Protein AF-P53060-F1 (afdb_monomer_lite)

Secondary structure (DSSP, 8-state):
----------------------------------------HHHHHHHHHHHTTSPPPPEEEEETTEEEESS----TT-TTSPBS---GGGGGSBHHHHHHHHHHHHHHHH-HHHHHTEEEEEEEGGGTEEEETT-GGGGT-BHHHHHHHHHHHHHHHHHTT-SS--SSEEEEEEEEE-HHHHHHHHHHHHTTT--GGG------STTS-------S-------------------------

Foldseek 3Di:
DDDDDDDDDDDDDDDDDDDDDDDDDDPPDPPPDPPPPDPPPVNVLVVVVVVPVPFDFWEWEDEDPAIATQEDGPPPVCVPHHYQDPDSSQQFAQQLVSQVSNLVSCCVVVNNVVPVQKWKWKQFPLVRDIDTNPPPCSRVDGNNNVQVVLVVVLVVCVVVVHPPRDPGTYIYIDIDGDPVNVVVVVVVCVVDPHDPVPDDDDDCDPSNPDDDDPPPDDDDDDDDDDDDDDPDDDDDDDDDD

Sequence (241 aa):
MSEEEAHKTVEVDDVGVQLDEGDEEDLLEYDDELVEEQPSDARIRNVAETLMKSELPKVTVEYKDTTFLLFTSDDKNESNNPIICENAALYQRPMGEFMESIRKFMGNRFGRLAFATKELVLQLKSLDLTLFEDNVYNNHISFSDVYTIFKILKERSESNFETDIPTHLAIELSTRPRFVSRYNALVELTESSATLKNIKPFSNDETHPLIVDDNDQYTHQNTSEVIVMDIDDDVGEDSED

GO terms:
  GO:0005634 nucleus (C, HDA)
  GO:0005737 cytoplasm (C, HDA)
  GO:0006311 meiotic gene conversion (P, IMP)
  GO:0007131 reciprocal meiotic recombination (P, IMP)

pLDDT: mean 71.15, std 22.09, range [30.89, 96.56]

Organism: Saccharomyces cerevisiae (strain ATCC 204508 / S288c) (NCBI:txid559292)

InterPro domains:
  IPR018822 Uncharacterised protein family UPF0646 [PF10336] (84-192)

Structure (mmCIF, N/CA/C/O backbone):
data_AF-P53060-F1
#
_entry.id   AF-P53060-F1
#
loop_
_atom_site.group_PDB
_atom_site.id
_atom_site.type_symbol
_atom_site.label_atom_id
_atom_site.label_alt_id
_atom_site.label_comp_id
_atom_site.label_asym_id
_atom_site.label_entity_id
_atom_site.label_seq_id
_atom_site.pdbx_PDB_ins_code
_atom_site.Cartn_x
_atom_site.Cartn_y
_atom_site.Cartn_z
_atom_site.occupancy
_atom_site.B_iso_or_equiv
_atom_site.auth_seq_id
_atom_site.auth_comp_id
_atom_site.auth_asym_id
_atom_site.auth_atom_id
_atom_site.pdbx_PDB_model_num
ATOM 1 N N . MET A 1 1 ? 40.721 56.600 43.178 1.00 39.31 1 MET A N 1
ATOM 2 C CA . MET A 1 1 ? 41.444 55.580 43.964 1.00 39.31 1 MET A CA 1
ATOM 3 C C . MET A 1 1 ? 41.188 54.248 43.278 1.00 39.31 1 MET A C 1
ATOM 5 O O . MET A 1 1 ? 40.035 53.852 43.271 1.00 39.31 1 MET A O 1
ATOM 9 N N . SER A 1 2 ? 42.111 53.557 42.622 1.00 43.53 2 SER A N 1
ATOM 10 C CA . SER A 1 2 ? 43.515 53.799 42.275 1.00 43.53 2 SER A CA 1
ATOM 11 C C . SER A 1 2 ? 43.819 52.834 41.119 1.00 43.53 2 SER A C 1
ATOM 13 O O . SER A 1 2 ? 43.418 51.674 41.194 1.00 43.53 2 SER A O 1
ATOM 15 N N . GLU A 1 3 ? 44.454 53.339 40.065 1.00 39.38 3 GLU A N 1
ATOM 16 C CA . GLU A 1 3 ? 45.127 52.581 39.002 1.00 39.38 3 GLU A CA 1
ATOM 17 C C . GLU A 1 3 ? 46.350 51.840 39.576 1.00 39.38 3 GLU A C 1
ATOM 19 O O . GLU A 1 3 ? 46.876 52.285 40.594 1.00 39.38 3 GLU A O 1
ATOM 24 N N . GLU A 1 4 ? 46.820 50.766 38.928 1.00 46.56 4 GLU A N 1
ATOM 25 C CA . GLU A 1 4 ? 48.231 50.676 38.498 1.00 46.56 4 GLU A CA 1
ATOM 26 C C . GLU A 1 4 ? 48.518 49.443 37.623 1.00 46.56 4 GLU A C 1
ATOM 28 O O . GLU A 1 4 ? 48.114 48.315 37.908 1.00 46.56 4 GLU A O 1
ATOM 33 N N . GLU A 1 5 ? 49.226 49.732 36.533 1.00 43.91 5 GLU A N 1
ATOM 34 C CA . GLU A 1 5 ? 49.748 48.870 35.476 1.00 43.91 5 GLU A CA 1
ATOM 35 C C . GLU A 1 5 ? 50.965 48.041 35.930 1.00 43.91 5 GLU A C 1
ATOM 37 O O . GLU A 1 5 ? 51.667 48.413 36.867 1.00 43.91 5 GLU A O 1
ATOM 42 N N . ALA A 1 6 ? 51.310 46.990 35.174 1.00 47.25 6 ALA A N 1
ATOM 43 C CA . ALA A 1 6 ? 52.710 46.587 35.000 1.00 47.25 6 ALA A CA 1
ATOM 44 C C . ALA A 1 6 ? 52.907 45.752 33.721 1.00 47.25 6 ALA A C 1
ATOM 46 O O . ALA A 1 6 ? 52.596 44.561 33.666 1.00 47.25 6 ALA A O 1
ATOM 47 N N . HIS A 1 7 ? 53.477 46.401 32.705 1.00 38.00 7 HIS A N 1
ATOM 48 C CA . HIS A 1 7 ? 54.079 45.805 31.513 1.00 38.00 7 HIS A CA 1
ATOM 49 C C . HIS A 1 7 ? 55.249 44.865 31.848 1.00 38.00 7 HIS A C 1
ATOM 51 O O . HIS A 1 7 ? 56.006 45.105 32.791 1.00 38.00 7 HIS A O 1
ATOM 57 N N . LYS A 1 8 ? 55.509 43.884 30.970 1.00 46.62 8 LYS A N 1
ATOM 58 C CA . LYS A 1 8 ? 56.880 43.401 30.754 1.00 46.62 8 LYS A CA 1
ATOM 59 C C . LYS A 1 8 ? 57.114 42.936 29.317 1.00 46.62 8 LYS A C 1
ATOM 61 O O . LYS A 1 8 ? 56.617 41.900 28.889 1.00 46.62 8 LYS A O 1
ATOM 66 N N . THR A 1 9 ? 57.890 43.743 28.608 1.00 33.25 9 THR A N 1
ATOM 67 C CA . THR A 1 9 ? 58.474 43.521 27.283 1.00 33.25 9 THR A CA 1
ATOM 68 C C . THR A 1 9 ? 59.718 42.633 27.395 1.00 33.25 9 THR A C 1
ATOM 70 O O . THR A 1 9 ? 60.446 42.717 28.387 1.00 33.25 9 THR A O 1
ATOM 73 N N . VAL A 1 10 ? 59.997 41.830 26.366 1.00 40.59 10 VAL A N 1
ATOM 74 C CA . VAL A 1 10 ? 61.329 41.268 26.096 1.00 40.59 10 VAL A CA 1
ATOM 75 C C . VAL A 1 10 ? 61.619 41.471 24.610 1.00 40.59 10 VAL A C 1
ATOM 77 O O . VAL A 1 10 ? 60.870 40.991 23.764 1.00 40.59 10 VAL A O 1
ATOM 80 N N . GLU A 1 11 ? 62.683 42.219 24.332 1.00 36.59 11 GLU A N 1
ATOM 81 C CA . GLU A 1 11 ? 63.266 42.474 23.012 1.00 36.59 11 GLU A CA 1
ATOM 82 C C . GLU A 1 11 ? 64.168 41.308 22.589 1.00 36.59 11 GLU A C 1
ATOM 84 O O . GLU A 1 11 ? 64.926 40.797 23.417 1.00 36.59 11 GLU A O 1
ATOM 89 N N . VAL A 1 12 ? 64.149 40.944 21.301 1.00 47.84 12 VAL A N 1
ATOM 90 C CA . VAL A 1 12 ? 65.313 40.367 20.610 1.00 47.84 12 VAL A CA 1
ATOM 91 C C . VAL A 1 12 ? 65.349 40.896 19.172 1.00 47.84 12 VAL A C 1
ATOM 93 O O . VAL A 1 12 ? 64.330 40.944 18.486 1.00 47.84 12 VAL A O 1
ATOM 96 N N . ASP A 1 13 ? 66.553 41.312 18.804 1.00 40.50 13 ASP A N 1
ATOM 97 C CA . ASP A 1 13 ? 67.008 42.120 17.676 1.00 40.50 13 ASP A CA 1
ATOM 98 C C . ASP A 1 13 ? 67.017 41.425 16.295 1.00 40.50 13 ASP A C 1
ATOM 100 O O . ASP A 1 13 ? 67.227 40.217 16.193 1.00 40.50 13 ASP A O 1
ATOM 104 N N . ASP A 1 14 ? 66.911 42.284 15.273 1.00 39.81 14 ASP A N 1
ATOM 105 C CA . ASP A 1 14 ? 67.618 42.286 13.977 1.00 39.81 14 ASP A CA 1
ATOM 106 C C . ASP A 1 14 ? 67.384 41.154 12.945 1.00 39.81 14 ASP A C 1
ATOM 108 O O . ASP A 1 14 ? 67.944 40.071 13.063 1.00 39.81 14 ASP A O 1
ATOM 112 N N . VAL A 1 15 ? 66.610 41.443 11.880 1.00 43.12 15 VAL A N 1
ATOM 113 C CA . VAL A 1 15 ? 67.055 41.467 10.459 1.00 43.12 15 VAL A CA 1
ATOM 114 C C . VAL A 1 15 ? 66.018 42.260 9.645 1.00 43.12 15 VAL A C 1
ATOM 116 O O . VAL A 1 15 ? 64.864 41.854 9.513 1.00 43.12 15 VAL A O 1
ATOM 119 N N . GLY A 1 16 ? 66.435 43.393 9.078 1.00 30.89 16 GLY A N 1
ATOM 120 C CA . GLY A 1 16 ? 65.596 44.269 8.259 1.00 30.89 16 GLY A CA 1
ATOM 121 C C . GLY A 1 16 ? 65.328 43.777 6.831 1.00 30.89 16 GLY A C 1
ATOM 122 O O . GLY A 1 16 ? 66.211 43.246 6.159 1.00 30.89 16 GLY A O 1
ATOM 123 N N . VAL A 1 17 ? 64.120 44.066 6.339 1.00 40.44 17 VAL A N 1
ATOM 124 C CA . VAL A 1 17 ? 63.805 44.246 4.914 1.00 40.44 17 VAL A CA 1
ATOM 125 C C . VAL A 1 17 ? 62.869 45.450 4.806 1.00 40.44 17 VAL A C 1
ATOM 127 O O . VAL A 1 17 ? 61.755 45.423 5.319 1.00 40.44 17 VAL A O 1
ATOM 130 N N . GLN A 1 18 ? 63.354 46.517 4.169 1.00 35.25 18 GLN A N 1
ATOM 131 C CA . GLN A 1 18 ? 62.561 47.673 3.753 1.00 35.25 18 GLN A CA 1
ATOM 132 C C . GLN A 1 18 ? 61.830 47.328 2.453 1.00 35.25 18 GLN A C 1
ATOM 134 O O . GLN A 1 18 ? 62.480 46.900 1.498 1.00 35.25 18 GLN A O 1
ATOM 139 N N . LEU A 1 19 ? 60.519 47.557 2.401 1.00 42.53 19 LEU A N 1
ATOM 140 C CA . LEU A 1 19 ? 59.790 47.793 1.156 1.00 42.53 19 LEU A CA 1
ATOM 141 C C . LEU A 1 19 ? 58.826 48.966 1.365 1.00 42.53 19 LEU A C 1
ATOM 143 O O . LEU A 1 19 ? 58.187 49.072 2.409 1.00 42.53 19 LEU A O 1
ATOM 147 N N . ASP A 1 20 ? 58.858 49.842 0.366 1.00 42.09 20 ASP A N 1
ATOM 148 C CA . ASP A 1 20 ? 58.424 51.238 0.308 1.00 42.09 20 ASP A CA 1
ATOM 149 C C . ASP A 1 20 ? 56.949 51.513 0.625 1.00 42.09 20 ASP A C 1
ATOM 151 O O . ASP A 1 20 ? 56.054 50.724 0.322 1.00 42.09 20 ASP A O 1
ATOM 155 N N . GLU A 1 21 ? 56.745 52.717 1.160 1.00 37.56 21 GLU A N 1
ATOM 156 C CA . GLU A 1 21 ? 55.480 53.427 1.325 1.00 37.56 21 GLU A CA 1
ATOM 157 C C . GLU A 1 21 ? 54.919 53.852 -0.044 1.00 37.56 21 GLU A C 1
ATOM 159 O O . GLU A 1 21 ? 55.639 54.409 -0.875 1.00 37.56 21 GLU A O 1
ATOM 164 N N . GLY A 1 22 ? 53.625 53.621 -0.279 1.00 42.78 22 GLY A N 1
ATOM 165 C CA . GLY A 1 22 ? 52.963 54.061 -1.507 1.00 42.78 22 GLY A CA 1
ATOM 166 C C . GLY A 1 22 ? 51.540 53.538 -1.663 1.00 42.78 22 GLY A C 1
ATOM 167 O O . GLY A 1 22 ? 51.313 52.653 -2.475 1.00 42.78 22 GLY A O 1
ATOM 168 N N . ASP A 1 23 ? 50.641 54.129 -0.876 1.00 41.22 23 ASP A N 1
ATOM 169 C CA . ASP A 1 23 ? 49.259 54.489 -1.216 1.00 41.22 23 ASP A CA 1
ATOM 170 C C . ASP A 1 23 ? 48.206 53.434 -1.629 1.00 41.22 23 ASP A C 1
ATOM 172 O O . ASP A 1 23 ? 48.343 52.670 -2.579 1.00 41.22 23 ASP A O 1
ATOM 176 N N . GLU A 1 24 ? 47.074 53.587 -0.929 1.00 46.53 24 GLU A N 1
ATOM 177 C CA . GLU A 1 24 ? 45.684 53.337 -1.337 1.00 46.53 24 GLU A CA 1
ATOM 178 C C . GLU A 1 24 ? 45.105 51.915 -1.187 1.00 46.53 24 GLU A C 1
ATOM 180 O O . GLU A 1 24 ? 45.196 51.046 -2.046 1.00 46.53 24 GLU A O 1
ATOM 185 N N . GLU A 1 25 ? 44.444 51.746 -0.033 1.00 42.12 25 GLU A N 1
ATOM 186 C CA . GLU A 1 25 ? 43.027 51.362 0.068 1.00 42.12 25 GLU A CA 1
ATOM 187 C C . GLU A 1 25 ? 42.553 50.160 -0.768 1.00 42.12 25 GLU A C 1
ATOM 189 O O . GLU A 1 25 ? 42.030 50.306 -1.863 1.00 42.12 25 GLU A O 1
ATOM 194 N N . ASP A 1 26 ? 42.593 48.975 -0.161 1.00 45.28 26 ASP A N 1
ATOM 195 C CA . ASP A 1 26 ? 41.522 47.984 -0.334 1.00 45.28 26 ASP A CA 1
ATOM 196 C C . ASP A 1 26 ? 41.379 47.211 0.987 1.00 45.28 26 ASP A C 1
ATOM 198 O O . ASP A 1 26 ? 41.815 46.070 1.172 1.00 45.28 26 ASP A O 1
ATOM 202 N N . LEU A 1 27 ? 40.833 47.919 1.984 1.00 45.34 27 LEU A N 1
ATOM 203 C CA . LEU A 1 27 ? 40.339 47.309 3.211 1.00 45.34 27 LEU A CA 1
ATOM 204 C C . LEU A 1 27 ? 39.083 46.530 2.819 1.00 45.34 27 LEU A C 1
ATOM 206 O O . LEU A 1 27 ? 38.063 47.127 2.493 1.00 45.34 27 LEU A O 1
ATOM 210 N N . LEU A 1 28 ? 39.189 45.202 2.828 1.00 43.75 28 LEU A N 1
ATOM 211 C CA . LEU A 1 28 ? 38.087 44.275 2.594 1.00 43.75 28 LEU A CA 1
ATOM 212 C C . LEU A 1 28 ? 36.911 44.624 3.517 1.00 43.75 28 LEU A C 1
ATOM 214 O O . LEU A 1 28 ? 36.905 44.276 4.700 1.00 43.75 28 LEU A O 1
ATOM 218 N N . GLU A 1 29 ? 35.938 45.335 2.956 1.00 41.25 29 GLU A N 1
ATOM 219 C CA . GLU A 1 29 ? 34.637 45.595 3.547 1.00 41.25 29 GLU A CA 1
ATOM 220 C C . GLU A 1 29 ? 33.925 44.238 3.635 1.00 41.25 29 GLU A C 1
ATOM 222 O O . GLU A 1 29 ? 33.452 43.67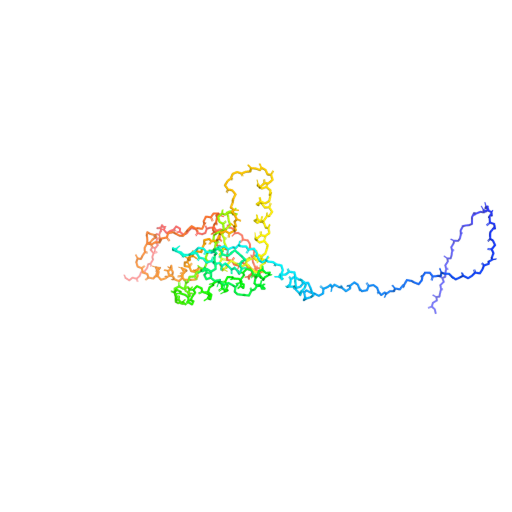8 2.645 1.00 41.25 29 GLU A O 1
ATOM 227 N N . TYR A 1 30 ? 33.964 43.637 4.826 1.00 42.44 30 TYR A N 1
ATOM 228 C CA . TYR A 1 30 ? 33.114 42.506 5.172 1.00 42.44 30 TYR A CA 1
ATOM 229 C C . TYR A 1 30 ? 31.683 43.036 5.246 1.00 42.44 30 TYR A C 1
ATOM 231 O O . TYR A 1 30 ? 31.263 43.552 6.280 1.00 42.44 30 TYR A O 1
ATOM 239 N N . ASP A 1 31 ? 30.977 42.951 4.120 1.00 40.78 31 ASP A N 1
ATOM 240 C CA . ASP A 1 31 ? 29.550 43.231 4.044 1.00 40.78 31 ASP A CA 1
ATOM 241 C C . ASP A 1 31 ? 28.789 42.142 4.816 1.00 40.78 31 ASP A C 1
ATOM 243 O O . ASP A 1 31 ? 28.714 40.971 4.426 1.00 40.78 31 ASP A O 1
ATOM 247 N N . ASP A 1 32 ? 28.302 42.549 5.980 1.00 39.12 32 ASP A N 1
ATOM 248 C CA . ASP A 1 32 ? 27.518 41.798 6.951 1.00 39.12 32 ASP A CA 1
ATOM 249 C C . ASP A 1 32 ? 26.064 41.686 6.459 1.00 39.12 32 ASP A C 1
ATOM 251 O O . ASP A 1 32 ? 25.154 42.173 7.113 1.00 39.12 32 ASP A O 1
ATOM 255 N N . GLU A 1 33 ? 25.825 41.111 5.271 1.00 38.78 33 GLU A N 1
ATOM 256 C CA . GLU A 1 33 ? 24.470 41.011 4.689 1.00 38.78 33 GLU A CA 1
ATOM 257 C C . GLU A 1 33 ? 24.285 39.814 3.720 1.00 38.78 33 GLU A C 1
ATOM 259 O O . GLU A 1 33 ? 23.612 39.892 2.695 1.00 38.78 33 GLU A O 1
ATOM 264 N N . LEU A 1 34 ? 24.816 38.631 4.055 1.00 39.31 34 LEU A N 1
ATOM 265 C CA . LEU A 1 34 ? 24.381 37.367 3.429 1.00 39.31 34 LEU A CA 1
ATOM 266 C C . LEU A 1 34 ? 23.310 36.685 4.285 1.00 39.31 34 LEU A C 1
ATOM 268 O O . LEU A 1 34 ? 23.519 35.629 4.883 1.00 39.31 34 LEU A O 1
ATOM 272 N N . VAL A 1 35 ? 22.126 37.297 4.324 1.00 38.16 35 VAL A N 1
ATOM 273 C CA . VAL A 1 35 ? 20.897 36.585 4.683 1.00 38.16 35 VAL A CA 1
ATOM 274 C C . VAL A 1 35 ? 20.622 35.603 3.547 1.00 38.16 35 VAL A C 1
ATOM 276 O O . VAL A 1 35 ? 20.075 35.975 2.510 1.00 38.16 35 VAL A O 1
ATOM 279 N N . GLU A 1 36 ? 21.031 34.345 3.714 1.00 42.06 36 GLU A N 1
ATOM 280 C CA . GLU A 1 36 ? 20.555 33.265 2.854 1.00 42.06 36 GLU A CA 1
ATOM 281 C C . GLU A 1 36 ? 19.026 33.194 2.981 1.00 42.06 36 GLU A C 1
ATOM 283 O O . GLU A 1 36 ? 18.480 32.645 3.941 1.00 42.06 36 GLU A O 1
ATOM 288 N N . GLU A 1 37 ? 18.318 33.800 2.021 1.00 39.97 37 GLU A N 1
ATOM 289 C CA . GLU A 1 37 ? 16.882 33.622 1.841 1.00 39.97 37 GLU A CA 1
ATOM 290 C C . GLU A 1 37 ? 16.616 32.127 1.634 1.00 39.97 37 GLU A C 1
ATOM 292 O O . GLU A 1 37 ? 16.727 31.603 0.522 1.00 39.97 37 GLU A O 1
ATOM 297 N N . GLN A 1 38 ? 16.244 31.421 2.706 1.00 44.41 38 GLN A N 1
ATOM 298 C CA . GLN A 1 38 ? 15.677 30.090 2.573 1.00 44.41 38 GLN A CA 1
ATOM 299 C C . GLN A 1 38 ? 14.496 30.182 1.599 1.00 44.41 38 GLN A C 1
ATOM 301 O O . GLN A 1 38 ? 13.570 30.973 1.829 1.00 44.41 38 GLN A O 1
ATOM 306 N N . PRO A 1 39 ? 14.492 29.405 0.503 1.00 47.38 39 PRO A N 1
ATOM 307 C CA . PRO A 1 39 ? 13.386 29.429 -0.430 1.00 47.38 39 PRO A CA 1
ATOM 308 C C . PRO A 1 39 ? 12.135 29.009 0.335 1.00 47.38 39 PRO A C 1
ATOM 310 O O . PRO A 1 39 ? 12.038 27.880 0.806 1.00 47.38 39 PRO A O 1
ATOM 313 N N . SER A 1 40 ? 11.186 29.939 0.484 1.00 49.66 40 SER A N 1
ATOM 314 C CA . SER A 1 40 ? 9.917 29.656 1.155 1.00 49.66 40 SER A CA 1
ATOM 315 C C . SER A 1 40 ? 9.313 28.379 0.569 1.00 49.66 40 SER A C 1
ATOM 317 O O . SER A 1 40 ? 9.265 28.226 -0.654 1.00 49.66 40 SER A O 1
ATOM 319 N N . ASP A 1 41 ? 8.818 27.500 1.430 1.00 62.84 41 ASP A N 1
ATOM 320 C CA . ASP A 1 41 ? 8.216 26.209 1.080 1.00 62.84 41 ASP A CA 1
ATOM 321 C C . ASP A 1 41 ? 7.132 26.345 -0.022 1.00 62.84 41 ASP A C 1
ATOM 323 O O . ASP A 1 41 ? 6.935 25.478 -0.871 1.00 62.84 41 ASP A O 1
ATOM 327 N N . ALA A 1 42 ? 6.492 27.518 -0.101 1.00 62.16 42 ALA A N 1
ATOM 328 C CA . ALA A 1 42 ? 5.548 27.895 -1.151 1.00 62.16 42 ALA A CA 1
ATOM 329 C C . ALA A 1 42 ? 6.173 28.058 -2.555 1.00 62.16 42 ALA A C 1
ATOM 331 O O . ALA A 1 42 ? 5.545 27.693 -3.548 1.00 62.16 42 ALA A O 1
ATOM 332 N N . ARG A 1 43 ? 7.403 28.582 -2.674 1.00 56.75 43 ARG A N 1
ATOM 333 C CA . ARG A 1 43 ? 8.119 28.677 -3.962 1.00 56.75 43 ARG A CA 1
ATOM 334 C C . ARG A 1 43 ? 8.506 27.292 -4.475 1.00 56.75 43 ARG A C 1
ATOM 336 O O . ARG A 1 43 ? 8.328 27.031 -5.661 1.00 56.75 43 ARG A O 1
ATOM 343 N N . ILE A 1 44 ? 8.960 26.404 -3.590 1.00 66.12 44 ILE A N 1
ATOM 344 C CA . ILE A 1 44 ? 9.287 25.011 -3.932 1.00 66.12 44 ILE A CA 1
ATOM 345 C C . ILE A 1 44 ? 8.026 24.283 -4.417 1.00 66.12 44 ILE A C 1
ATOM 347 O O . ILE A 1 44 ? 8.049 23.662 -5.480 1.00 66.12 44 ILE A O 1
ATOM 351 N N . ARG A 1 45 ? 6.896 24.450 -3.714 1.00 63.09 45 ARG A N 1
ATOM 352 C CA . ARG A 1 45 ? 5.594 23.901 -4.135 1.00 63.09 45 ARG A CA 1
ATOM 353 C C . ARG A 1 45 ? 5.136 24.439 -5.494 1.00 63.09 45 ARG A C 1
ATOM 355 O O . ARG A 1 45 ? 4.743 23.646 -6.338 1.00 63.09 45 ARG A O 1
ATOM 362 N N . ASN A 1 46 ? 5.263 25.741 -5.759 1.00 58.91 46 ASN A N 1
ATOM 363 C CA . ASN A 1 46 ? 4.892 26.324 -7.059 1.00 58.91 46 ASN A CA 1
ATOM 364 C C . ASN A 1 46 ? 5.776 25.825 -8.219 1.00 58.91 46 ASN A C 1
ATOM 366 O O . ASN A 1 46 ? 5.290 25.617 -9.334 1.00 58.91 46 ASN A O 1
ATOM 370 N N . VAL A 1 47 ? 7.077 25.622 -7.981 1.00 60.22 47 VAL A N 1
ATOM 371 C CA . VAL A 1 47 ? 7.984 25.034 -8.982 1.00 60.22 47 VAL A CA 1
ATOM 372 C C . VAL A 1 47 ? 7.621 23.570 -9.234 1.00 60.22 47 VAL A C 1
ATOM 374 O O . VAL A 1 47 ? 7.550 23.158 -10.393 1.00 60.22 47 VAL A O 1
ATOM 377 N N . ALA A 1 48 ? 7.306 22.810 -8.181 1.00 59.47 48 ALA A N 1
ATOM 378 C CA . ALA A 1 48 ? 6.821 21.439 -8.302 1.00 59.47 48 ALA A CA 1
ATOM 379 C C . ALA A 1 48 ? 5.509 21.373 -9.102 1.00 59.47 48 ALA A C 1
ATOM 381 O O . ALA A 1 48 ? 5.434 20.607 -10.058 1.00 59.47 48 ALA A O 1
ATOM 382 N N . GLU A 1 49 ? 4.526 22.231 -8.806 1.00 58.59 49 GLU A N 1
ATOM 383 C CA . GLU A 1 49 ? 3.264 22.344 -9.558 1.00 58.59 49 GLU A CA 1
ATOM 384 C C . GLU A 1 49 ? 3.495 22.676 -11.042 1.00 58.59 49 GLU A C 1
ATOM 386 O O . GLU A 1 49 ? 2.828 22.128 -11.919 1.00 58.59 49 GLU A O 1
ATOM 391 N N . THR A 1 50 ? 4.477 23.530 -11.347 1.00 55.59 50 THR A N 1
ATOM 392 C CA . THR A 1 50 ? 4.817 23.891 -12.733 1.00 55.59 50 THR A CA 1
ATOM 393 C C . THR A 1 50 ? 5.499 22.735 -13.473 1.00 55.59 50 THR A C 1
ATOM 395 O O . THR A 1 50 ? 5.220 22.522 -14.653 1.00 55.59 50 THR A O 1
ATOM 398 N N . LEU A 1 51 ? 6.335 21.947 -12.786 1.00 56.38 51 LEU A N 1
ATOM 399 C CA . LEU A 1 51 ? 6.914 20.711 -13.320 1.00 56.38 51 LEU A CA 1
ATOM 400 C C . LEU A 1 51 ? 5.843 19.635 -13.554 1.00 56.38 51 LEU A C 1
ATOM 402 O O . LEU A 1 51 ? 5.980 18.866 -14.496 1.00 56.38 51 LEU A O 1
ATOM 406 N N . MET A 1 52 ? 4.740 19.618 -12.798 1.00 54.72 52 MET A N 1
ATOM 407 C CA . MET A 1 52 ? 3.614 18.681 -12.988 1.00 54.72 52 MET A CA 1
ATOM 408 C C . MET A 1 52 ? 2.748 18.963 -14.226 1.00 54.72 52 MET A C 1
ATOM 410 O O . MET A 1 52 ? 1.813 18.216 -14.505 1.00 54.72 52 MET A O 1
ATOM 414 N N . LYS A 1 53 ? 3.046 20.016 -15.001 1.00 51.38 53 LYS A N 1
ATOM 415 C CA . LYS A 1 53 ? 2.575 20.082 -16.395 1.00 51.38 53 LYS A CA 1
ATOM 416 C C . LYS A 1 53 ? 3.241 19.019 -17.277 1.00 51.38 53 LYS A C 1
ATOM 418 O O . LYS A 1 53 ? 2.742 18.769 -18.368 1.00 51.38 53 LYS A O 1
ATOM 423 N N . SER A 1 54 ? 4.347 18.416 -16.828 1.00 56.72 54 SER A N 1
ATOM 424 C CA . SER A 1 54 ? 4.854 17.164 -17.391 1.00 56.72 54 SER A CA 1
ATOM 425 C C . SER A 1 54 ? 3.999 15.992 -16.902 1.00 56.72 54 SER A C 1
ATOM 427 O O . SER A 1 54 ? 3.581 15.959 -15.747 1.00 56.72 54 SER A O 1
ATOM 429 N N . GLU A 1 55 ? 3.682 15.094 -17.829 1.00 73.44 55 GLU A N 1
ATOM 430 C CA . GLU A 1 55 ? 2.683 14.029 -17.713 1.00 73.44 55 GLU A CA 1
ATOM 431 C C . GLU A 1 55 ? 2.771 13.246 -16.392 1.00 73.44 55 GLU A C 1
ATOM 433 O O . GLU A 1 55 ? 3.837 12.775 -15.985 1.00 73.44 55 GLU A O 1
ATOM 438 N N . LEU A 1 56 ? 1.624 13.094 -15.721 1.00 84.62 56 LEU A N 1
ATOM 439 C CA . LEU A 1 56 ? 1.522 12.264 -14.525 1.00 84.62 56 LEU A CA 1
ATOM 440 C C . LEU A 1 56 ? 1.712 10.790 -14.885 1.00 84.62 56 LEU A C 1
ATOM 442 O O . LEU A 1 56 ? 1.271 10.341 -15.948 1.00 84.62 56 LEU A O 1
ATOM 446 N N . PRO A 1 57 ? 2.329 10.005 -13.991 1.00 88.00 57 PRO A N 1
ATOM 447 C CA . PRO A 1 57 ? 2.506 8.598 -14.253 1.00 88.00 57 PRO A CA 1
ATOM 448 C C . PRO A 1 57 ? 1.178 7.849 -14.253 1.00 88.00 57 PRO A C 1
ATOM 450 O O . PRO A 1 57 ? 0.249 8.157 -13.501 1.00 88.00 57 PRO A O 1
ATOM 453 N N . LYS A 1 58 ? 1.129 6.784 -15.050 1.00 91.31 58 LYS A N 1
ATOM 454 C CA . LYS A 1 58 ? 0.027 5.834 -15.024 1.00 91.31 58 LYS A CA 1
ATOM 455 C C . LYS A 1 58 ? 0.017 5.075 -13.704 1.00 91.31 58 LYS A C 1
ATOM 457 O O . LYS A 1 58 ? 0.993 4.417 -13.343 1.00 91.31 58 LYS A O 1
ATOM 462 N N . VAL A 1 59 ? -1.113 5.141 -13.014 1.00 93.25 59 VAL A N 1
ATOM 463 C CA . VAL A 1 59 ? -1.367 4.390 -11.787 1.00 93.25 59 VAL A CA 1
ATOM 464 C C . VAL A 1 59 ? -2.810 3.919 -11.812 1.00 93.25 59 VAL A C 1
ATOM 466 O O . VAL A 1 59 ? -3.720 4.717 -12.056 1.00 93.25 59 VAL A O 1
ATOM 469 N N . THR A 1 60 ? -3.017 2.632 -11.556 1.00 94.81 60 THR A N 1
ATOM 470 C CA . THR A 1 60 ? -4.350 2.032 -11.507 1.00 94.81 60 THR A CA 1
ATOM 471 C C . THR A 1 60 ? -4.732 1.686 -10.079 1.00 94.81 60 THR A C 1
ATOM 473 O O . THR A 1 60 ? -3.889 1.325 -9.257 1.00 94.81 60 THR A O 1
ATOM 476 N N . VAL A 1 61 ? -6.021 1.818 -9.779 1.00 95.88 61 VAL A N 1
ATOM 477 C CA . VAL A 1 61 ? -6.604 1.364 -8.517 1.00 95.88 61 VAL A CA 1
ATOM 478 C C . VAL A 1 61 ? -7.656 0.317 -8.833 1.00 95.88 61 VAL A C 1
ATOM 480 O O . VAL A 1 61 ? -8.575 0.572 -9.607 1.00 95.88 61 VAL A O 1
ATOM 483 N N . GLU A 1 62 ? -7.533 -0.858 -8.242 1.00 95.69 62 GLU A N 1
ATOM 484 C CA . GLU A 1 62 ? -8.470 -1.964 -8.373 1.00 95.69 62 GLU A CA 1
ATOM 485 C C . GLU A 1 62 ? -9.344 -2.032 -7.128 1.00 95.69 62 GLU A C 1
ATOM 487 O O . GLU A 1 62 ? -8.857 -1.985 -6.002 1.00 95.69 62 GLU A O 1
ATOM 492 N N . TYR A 1 63 ? -10.655 -2.132 -7.311 1.00 95.06 63 TYR A N 1
ATOM 493 C CA . TYR A 1 63 ? -11.583 -2.363 -6.212 1.00 95.06 63 TYR A CA 1
ATOM 494 C C . TYR A 1 63 ? -12.726 -3.239 -6.695 1.00 95.06 63 TYR A C 1
ATOM 496 O O . TYR A 1 63 ? -13.499 -2.828 -7.568 1.00 95.06 63 TYR A O 1
ATOM 504 N N . LYS A 1 64 ? -12.867 -4.424 -6.088 1.00 89.94 64 LYS A N 1
ATOM 505 C CA . LYS A 1 64 ? -13.753 -5.485 -6.598 1.00 89.94 64 LYS A CA 1
ATOM 506 C C . LYS A 1 64 ? -13.388 -5.768 -8.065 1.00 89.94 64 LYS A C 1
ATOM 508 O O . LYS A 1 64 ? -12.217 -5.754 -8.413 1.00 89.94 64 LYS A O 1
ATOM 513 N N . ASP A 1 65 ? -1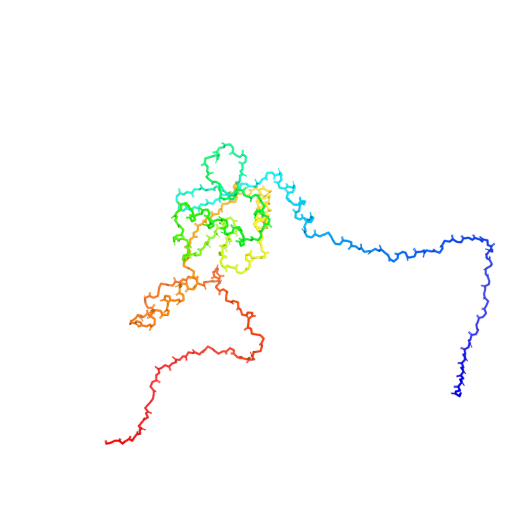4.373 -5.942 -8.937 1.00 88.81 65 ASP A N 1
ATOM 514 C CA . ASP A 1 65 ? -14.164 -6.217 -10.362 1.00 88.81 65 ASP A CA 1
ATOM 515 C C . ASP A 1 65 ? -14.046 -4.932 -11.208 1.00 88.81 65 ASP A C 1
ATOM 517 O O . ASP A 1 65 ? -14.521 -4.877 -12.342 1.00 88.81 65 ASP A O 1
ATOM 521 N N . THR A 1 66 ? -13.530 -3.834 -10.643 1.00 92.69 66 THR A N 1
ATOM 522 C CA . THR A 1 66 ? -13.429 -2.544 -11.345 1.00 92.69 66 THR A CA 1
ATOM 523 C C . THR A 1 66 ? -12.050 -1.922 -11.196 1.00 92.69 66 THR A C 1
ATOM 525 O O . THR A 1 66 ? -11.561 -1.741 -10.081 1.00 92.69 66 THR A O 1
ATOM 528 N N . THR A 1 67 ? -11.479 -1.519 -12.329 1.00 93.69 67 THR A N 1
ATOM 529 C CA . THR A 1 67 ? -10.219 -0.778 -12.411 1.00 93.69 67 THR A CA 1
ATOM 530 C C . THR A 1 67 ? -10.500 0.701 -12.652 1.00 93.69 67 THR A C 1
ATOM 532 O O . THR A 1 67 ? -11.380 1.080 -13.429 1.00 93.69 67 THR A O 1
ATOM 535 N N . PHE A 1 68 ? -9.743 1.539 -11.965 1.00 94.31 68 PHE A N 1
ATOM 536 C CA . PHE A 1 68 ? -9.813 2.988 -12.007 1.00 94.31 68 PHE A CA 1
ATOM 537 C C . PHE A 1 68 ? -8.446 3.549 -12.362 1.00 94.31 68 PHE A C 1
ATOM 539 O O . PHE A 1 68 ? -7.426 2.938 -12.046 1.00 94.31 68 PHE A O 1
ATOM 546 N N . LEU A 1 69 ? -8.426 4.736 -12.957 1.00 93.25 69 LEU A N 1
ATOM 547 C CA . LEU A 1 69 ? -7.201 5.512 -13.084 1.00 93.25 69 LEU A CA 1
ATOM 548 C C . LEU A 1 69 ? -7.064 6.415 -11.867 1.00 93.25 69 LEU A C 1
ATOM 550 O O . LEU A 1 69 ? -8.016 7.083 -11.465 1.00 93.25 69 LEU A O 1
ATOM 554 N N . LEU A 1 70 ? -5.882 6.443 -11.263 1.00 92.31 70 LEU A N 1
ATOM 555 C CA . LEU A 1 70 ? -5.647 7.330 -10.134 1.00 92.31 70 LEU A CA 1
ATOM 556 C C . LEU A 1 70 ? -5.588 8.787 -10.595 1.00 92.31 70 LEU A C 1
ATOM 558 O O . LEU A 1 70 ? -6.263 9.636 -10.024 1.00 92.31 70 LEU A O 1
ATOM 562 N N . PHE A 1 71 ? -4.838 9.040 -11.666 1.00 90.50 71 PHE A N 1
ATOM 563 C CA . PHE A 1 71 ? -4.678 10.336 -12.315 1.00 90.50 71 PHE A CA 1
ATOM 564 C C . PHE A 1 71 ? -4.923 10.203 -13.821 1.00 90.50 71 PHE A C 1
ATOM 566 O O . PHE A 1 71 ? -4.888 9.100 -14.370 1.00 90.50 71 PHE A O 1
ATOM 573 N N . THR A 1 72 ? -5.149 11.327 -14.499 1.00 85.38 72 THR A N 1
ATOM 574 C CA . THR A 1 72 ? -5.221 11.364 -15.964 1.00 85.38 72 THR A CA 1
ATOM 575 C C . THR A 1 72 ? -3.900 10.885 -16.575 1.00 85.38 72 THR A C 1
ATOM 577 O O . THR A 1 72 ? -2.837 11.364 -16.188 1.00 85.38 72 THR A O 1
ATOM 580 N N . SER A 1 73 ? -3.979 9.971 -17.544 1.00 79.25 73 SER A N 1
ATOM 581 C CA . SER A 1 73 ? -2.848 9.476 -18.335 1.00 79.25 73 SER A CA 1
ATOM 582 C C . SER A 1 73 ? -3.169 9.604 -19.828 1.00 79.25 73 SER A C 1
ATOM 584 O O . SER A 1 73 ? -4.331 9.480 -20.216 1.00 79.25 73 SER A O 1
ATOM 586 N N . ASP A 1 74 ? -2.154 9.836 -20.665 1.00 70.44 74 ASP A N 1
ATOM 587 C CA . ASP A 1 74 ? -2.302 10.031 -22.119 1.00 70.44 74 ASP A CA 1
ATOM 588 C C . ASP A 1 74 ? -2.486 8.724 -22.917 1.00 70.44 74 ASP A C 1
ATOM 590 O O . ASP A 1 74 ? -2.592 8.732 -24.151 1.00 70.44 74 ASP A O 1
ATOM 594 N N . ASP A 1 75 ? -2.581 7.584 -22.229 1.00 68.19 75 ASP A N 1
ATOM 595 C CA . ASP A 1 75 ? -2.861 6.288 -22.841 1.00 68.19 75 ASP A CA 1
ATOM 596 C C . ASP A 1 75 ? -4.270 6.264 -23.468 1.00 68.19 75 ASP A C 1
ATOM 598 O O . ASP A 1 75 ? -5.289 6.013 -22.821 1.00 68.19 75 ASP A O 1
ATOM 602 N N . LYS A 1 76 ? -4.329 6.461 -24.793 1.00 61.50 76 LYS A N 1
ATOM 603 C CA . LYS A 1 76 ? -5.570 6.497 -25.600 1.00 61.50 76 LYS A CA 1
ATOM 604 C C . LYS A 1 76 ? -6.455 5.252 -25.474 1.00 61.50 76 LYS A C 1
ATOM 606 O O . LYS A 1 76 ? -7.632 5.314 -25.814 1.00 61.50 76 LYS A O 1
ATOM 611 N N . ASN A 1 77 ? -5.902 4.131 -25.019 1.00 61.81 77 ASN A N 1
ATOM 612 C CA . ASN A 1 77 ? -6.639 2.879 -24.846 1.00 61.81 77 ASN A CA 1
ATOM 613 C C . ASN A 1 77 ? -7.403 2.806 -23.514 1.00 61.81 77 ASN A C 1
ATOM 615 O O . ASN A 1 77 ? -8.216 1.903 -23.338 1.00 61.81 77 ASN A O 1
ATOM 619 N N . GLU A 1 78 ? -7.170 3.741 -22.591 1.00 61.25 78 GLU A N 1
ATOM 620 C CA . GLU A 1 78 ? -7.703 3.687 -21.223 1.00 61.25 78 GLU A CA 1
ATOM 621 C C . GLU A 1 78 ? -8.705 4.793 -20.907 1.00 61.25 78 GLU A C 1
ATOM 623 O O . GLU A 1 78 ? -9.191 4.891 -19.781 1.00 61.25 78 GLU A O 1
ATOM 628 N N . SER A 1 79 ? -9.092 5.575 -21.918 1.00 58.75 79 SER A N 1
ATOM 629 C CA . SER A 1 79 ? -9.973 6.743 -21.805 1.00 58.75 79 SER A CA 1
ATOM 630 C C . SER A 1 79 ? -11.356 6.472 -21.194 1.00 58.75 79 SER A C 1
ATOM 632 O O . SER A 1 79 ? -12.110 7.412 -20.960 1.00 58.75 79 SER A O 1
ATOM 634 N N . ASN A 1 80 ? -11.719 5.209 -20.954 1.00 75.31 80 ASN A N 1
ATOM 635 C CA . ASN A 1 80 ? -13.002 4.827 -20.366 1.00 75.31 80 ASN A CA 1
ATOM 636 C C . ASN A 1 80 ? -12.933 4.534 -18.860 1.00 75.31 80 ASN A C 1
ATOM 638 O O . ASN A 1 80 ? -13.984 4.387 -18.231 1.00 75.31 80 ASN A O 1
ATOM 642 N N . ASN A 1 81 ? -11.738 4.439 -18.271 1.00 84.44 81 ASN A N 1
ATOM 643 C CA . ASN A 1 81 ? -11.605 4.188 -16.841 1.00 84.44 81 ASN A CA 1
ATOM 644 C C . ASN A 1 81 ? -11.855 5.486 -16.057 1.00 84.44 81 ASN A C 1
ATOM 646 O O . ASN A 1 81 ? -11.223 6.503 -16.346 1.00 84.44 81 ASN A O 1
ATOM 650 N N . PRO A 1 82 ? -12.759 5.490 -15.059 1.00 90.00 82 PRO A N 1
ATOM 651 C CA . PRO A 1 82 ? -12.993 6.676 -14.245 1.00 90.00 82 PRO A CA 1
ATOM 652 C C . PRO A 1 82 ? -11.729 7.097 -13.492 1.00 90.00 82 PRO A C 1
ATOM 654 O O . PRO A 1 82 ? -11.010 6.245 -12.964 1.00 90.00 82 PRO A O 1
ATOM 657 N N . ILE A 1 83 ? -11.504 8.408 -13.418 1.00 91.81 83 ILE A N 1
ATOM 658 C CA . ILE A 1 83 ? -10.357 9.007 -12.734 1.00 91.81 83 ILE A CA 1
ATOM 659 C C . ILE A 1 83 ? -10.740 9.315 -11.285 1.00 91.81 83 ILE A C 1
ATOM 661 O O . ILE A 1 83 ? -11.790 9.906 -11.035 1.00 91.81 83 ILE A O 1
ATOM 665 N N . ILE A 1 84 ? -9.898 8.910 -10.334 1.00 92.62 84 ILE A N 1
ATOM 666 C CA . ILE A 1 84 ? -10.122 9.135 -8.900 1.00 92.62 84 ILE A CA 1
ATOM 667 C C . ILE A 1 84 ? -9.720 10.556 -8.498 1.00 92.62 84 ILE A C 1
ATOM 669 O O . ILE A 1 84 ? -10.503 11.269 -7.869 1.00 92.62 84 ILE A O 1
ATOM 673 N N . CYS A 1 85 ? -8.502 10.967 -8.852 1.00 90.81 85 CYS A N 1
ATOM 674 C CA . CYS A 1 85 ? -7.922 12.250 -8.480 1.00 90.81 85 CYS A CA 1
ATOM 675 C C . CYS A 1 85 ? -7.839 13.164 -9.705 1.00 90.81 85 CYS A C 1
ATOM 677 O O . CYS A 1 85 ? -6.885 13.121 -10.476 1.00 90.81 85 CYS A O 1
ATOM 679 N N . GLU A 1 86 ? -8.830 14.043 -9.855 1.00 84.19 86 GLU A N 1
ATOM 680 C CA . GLU A 1 86 ? -8.815 15.090 -10.889 1.00 84.19 86 GLU A CA 1
ATOM 681 C C . GLU A 1 86 ? -7.774 16.186 -10.593 1.00 84.19 86 GLU A C 1
ATOM 683 O O . GLU A 1 86 ? -7.318 16.885 -11.496 1.00 84.19 86 GLU A O 1
ATOM 688 N N . ASN A 1 87 ? -7.379 16.339 -9.323 1.00 86.62 87 ASN A N 1
ATOM 689 C CA . ASN A 1 87 ? -6.383 17.317 -8.902 1.00 86.62 87 ASN A CA 1
ATOM 690 C C . ASN A 1 87 ? -4.974 16.705 -8.877 1.00 86.62 87 ASN A C 1
ATOM 692 O O . ASN A 1 87 ? -4.624 15.979 -7.944 1.00 86.62 87 ASN A O 1
ATOM 696 N N . ALA A 1 88 ? -4.151 17.076 -9.860 1.00 86.50 88 ALA A N 1
ATOM 697 C CA . ALA A 1 88 ? -2.745 16.682 -9.962 1.00 86.50 88 ALA A CA 1
ATOM 698 C C . ALA A 1 88 ? -1.909 17.047 -8.722 1.00 86.50 88 ALA A C 1
ATOM 700 O O . ALA A 1 88 ? -0.960 16.338 -8.398 1.00 86.50 88 ALA A O 1
ATOM 701 N N . ALA A 1 89 ? -2.277 18.106 -7.989 1.00 86.50 89 ALA A N 1
ATOM 702 C CA . ALA A 1 89 ? -1.533 18.536 -6.807 1.00 86.50 89 ALA A CA 1
ATOM 703 C C . ALA A 1 89 ? -1.487 17.456 -5.715 1.00 86.50 89 ALA A C 1
ATOM 705 O O . ALA A 1 89 ? -0.512 17.402 -4.971 1.00 86.50 89 ALA A O 1
ATOM 706 N N . LEU A 1 90 ? -2.491 16.566 -5.650 1.00 88.75 90 LEU A N 1
ATOM 707 C CA . LEU A 1 90 ? -2.535 15.458 -4.687 1.00 88.75 90 LEU A CA 1
ATOM 708 C C . LEU A 1 90 ? -1.341 14.504 -4.812 1.00 88.75 90 LEU A C 1
ATOM 710 O O . LEU A 1 90 ? -1.014 13.826 -3.847 1.00 88.75 90 LEU A O 1
ATOM 714 N N . TYR A 1 91 ? -0.669 14.476 -5.964 1.00 89.50 91 TYR A N 1
ATOM 715 C CA . TYR A 1 91 ? 0.532 13.672 -6.168 1.00 89.50 91 TYR A CA 1
ATOM 716 C C . TYR A 1 91 ? 1.669 14.050 -5.204 1.00 89.50 91 TYR A C 1
ATOM 718 O O . TYR A 1 91 ? 2.391 13.174 -4.744 1.00 89.50 91 TYR A O 1
ATOM 726 N N . GLN A 1 92 ? 1.807 15.338 -4.868 1.00 88.06 92 GLN A N 1
ATOM 727 C CA . GLN A 1 92 ? 2.845 15.856 -3.961 1.00 88.06 92 GLN A CA 1
ATOM 728 C C . GLN A 1 92 ? 2.333 16.104 -2.535 1.00 88.06 92 GLN A C 1
ATOM 730 O O . GLN A 1 92 ? 3.084 16.556 -1.672 1.00 88.06 92 GLN A O 1
ATOM 735 N N . ARG A 1 93 ? 1.039 15.884 -2.280 1.00 88.50 93 ARG A N 1
ATOM 736 C CA . ARG A 1 93 ? 0.442 16.104 -0.958 1.00 88.50 93 ARG A CA 1
ATOM 737 C C . ARG A 1 93 ? 0.696 14.901 -0.048 1.00 88.50 93 ARG A C 1
ATOM 739 O O . ARG A 1 93 ? 0.940 13.802 -0.554 1.00 88.50 93 ARG A O 1
ATOM 746 N N . PRO A 1 94 ? 0.617 15.090 1.282 1.00 91.19 94 PRO A N 1
ATOM 747 C CA . PRO A 1 94 ? 0.665 13.980 2.221 1.00 91.19 94 PRO A CA 1
ATOM 748 C C . PRO A 1 94 ? -0.363 12.900 1.871 1.00 91.19 94 PRO A C 1
ATOM 750 O O . PRO A 1 94 ? -1.477 13.201 1.426 1.00 91.19 94 PRO A O 1
ATOM 753 N N . MET A 1 95 ? -0.006 11.640 2.111 1.00 91.81 95 MET A N 1
ATOM 754 C CA . MET A 1 95 ? -0.832 10.471 1.805 1.00 91.81 95 MET A CA 1
ATOM 755 C C . MET A 1 95 ? -2.216 10.544 2.471 1.00 91.81 95 MET A C 1
ATOM 757 O O . MET A 1 95 ? -3.183 10.020 1.925 1.00 91.81 95 MET A O 1
ATOM 761 N N . GLY A 1 96 ? -2.350 11.242 3.604 1.00 90.31 96 GLY A N 1
ATOM 762 C CA . GLY A 1 96 ? -3.647 11.498 4.242 1.00 90.31 96 GLY A CA 1
ATOM 763 C C . GLY A 1 96 ? -4.648 12.226 3.328 1.00 90.31 96 GLY A C 1
ATOM 764 O O . GLY A 1 96 ? -5.771 11.755 3.145 1.00 90.31 96 GLY A O 1
ATOM 765 N N . GLU A 1 97 ? -4.233 13.321 2.679 1.00 90.31 97 GLU A N 1
ATOM 766 C CA . GLU A 1 97 ? -5.086 14.068 1.733 1.00 90.31 97 GLU A CA 1
ATOM 767 C C . GLU A 1 97 ? -5.434 13.213 0.502 1.00 90.31 97 GLU A C 1
ATOM 769 O O . GLU A 1 97 ? -6.553 13.238 -0.022 1.00 90.31 97 GLU A O 1
ATOM 774 N N . PHE A 1 98 ? -4.470 12.412 0.050 1.00 91.31 98 PHE A N 1
ATOM 775 C CA . PHE A 1 98 ? -4.652 11.465 -1.040 1.00 91.31 98 PHE A CA 1
ATOM 776 C C . PHE A 1 98 ? -5.700 10.386 -0.709 1.00 91.31 98 PHE A C 1
ATOM 778 O O . PHE A 1 98 ? -6.615 10.138 -1.502 1.00 91.31 98 PHE A O 1
ATOM 785 N N . MET A 1 99 ? -5.621 9.791 0.484 1.00 92.75 99 MET A N 1
ATOM 786 C CA . MET A 1 99 ? -6.587 8.808 0.982 1.00 92.75 99 MET A CA 1
ATOM 787 C C . MET A 1 99 ? -7.989 9.409 1.126 1.00 92.75 99 MET A C 1
ATOM 789 O O . MET A 1 99 ? -8.976 8.757 0.771 1.00 92.75 99 MET A O 1
ATOM 793 N N . GLU A 1 100 ? -8.101 10.662 1.576 1.00 92.12 100 GLU A N 1
ATOM 794 C CA . GLU A 1 100 ? -9.383 11.368 1.658 1.00 92.12 100 GLU A CA 1
ATOM 795 C C . GLU A 1 100 ? -10.028 11.538 0.272 1.00 92.12 100 GLU A C 1
ATOM 797 O O . GLU A 1 100 ? -11.236 11.322 0.107 1.00 92.12 100 GLU A O 1
ATOM 802 N N . SER A 1 101 ? -9.227 11.850 -0.752 1.00 93.06 101 SER A N 1
ATOM 803 C CA . SER A 1 101 ? -9.700 11.935 -2.138 1.00 93.06 101 SER A CA 1
ATOM 804 C C . SER A 1 101 ? -10.240 10.590 -2.639 1.00 93.06 101 SER A C 1
ATOM 806 O O . SER A 1 101 ? -11.378 10.520 -3.123 1.00 93.06 101 SER A O 1
ATOM 808 N N . ILE A 1 102 ? -9.487 9.498 -2.435 1.00 94.62 102 ILE A N 1
ATOM 809 C CA . ILE A 1 102 ? -9.934 8.135 -2.776 1.00 94.62 102 ILE A CA 1
ATOM 810 C C . ILE A 1 102 ? -11.241 7.813 -2.053 1.00 94.62 102 ILE A C 1
ATOM 812 O O . ILE A 1 102 ? -12.210 7.366 -2.672 1.00 94.62 102 ILE A O 1
ATOM 816 N N . ARG A 1 103 ? -11.311 8.084 -0.748 1.00 94.06 103 ARG A N 1
ATOM 817 C CA . ARG A 1 103 ? -12.510 7.862 0.066 1.00 94.06 103 ARG A CA 1
ATOM 818 C C . ARG A 1 103 ? -13.714 8.601 -0.490 1.00 94.06 103 ARG A C 1
ATOM 820 O O . ARG A 1 103 ? -14.790 8.011 -0.604 1.00 94.06 103 ARG A O 1
ATOM 827 N N . LYS A 1 104 ? -13.564 9.883 -0.820 1.00 93.75 104 LYS A N 1
ATOM 828 C CA . LYS A 1 104 ? -14.650 10.705 -1.360 1.00 93.75 104 LYS A CA 1
ATOM 829 C C . LYS A 1 104 ? -15.150 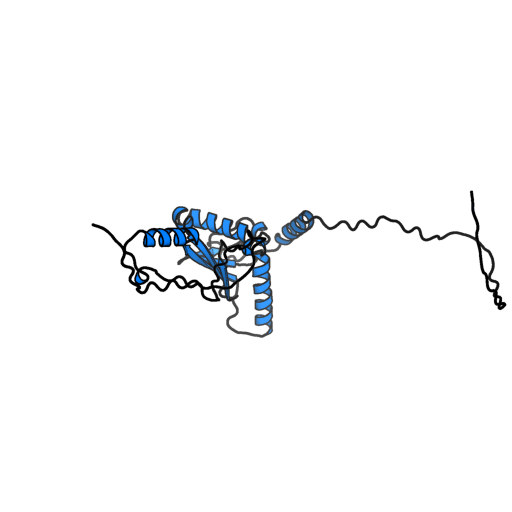10.137 -2.683 1.00 93.75 104 LYS A C 1
ATOM 831 O O . LYS A 1 104 ? -16.361 9.988 -2.863 1.00 93.75 104 LYS A O 1
ATOM 836 N N . PHE A 1 105 ? -14.235 9.783 -3.580 1.00 94.62 105 PHE A N 1
ATOM 837 C CA . PHE A 1 105 ? -14.562 9.183 -4.866 1.00 94.62 105 PHE A CA 1
ATOM 838 C C . PHE A 1 105 ? -15.302 7.843 -4.697 1.00 94.62 105 PHE A C 1
ATOM 840 O O . PHE A 1 105 ? -16.411 7.665 -5.211 1.00 94.62 105 PHE A O 1
ATOM 847 N N . MET A 1 106 ? -14.757 6.933 -3.888 1.00 94.12 106 MET A N 1
ATOM 848 C CA . MET A 1 106 ? -15.347 5.612 -3.662 1.00 94.12 106 MET A CA 1
ATOM 849 C C . MET A 1 106 ? -16.676 5.680 -2.912 1.00 94.12 106 MET A C 1
ATOM 851 O O . MET A 1 106 ? -17.632 4.994 -3.278 1.00 94.12 106 MET A O 1
ATOM 855 N N . GLY A 1 107 ? -16.787 6.563 -1.920 1.00 92.69 107 GLY A N 1
ATOM 856 C CA . GLY A 1 107 ? -18.027 6.816 -1.193 1.00 92.69 107 GLY A CA 1
ATOM 857 C C . GLY A 1 107 ? -19.131 7.386 -2.084 1.00 92.69 107 GLY A C 1
ATOM 858 O O . GLY A 1 107 ? -20.298 7.036 -1.909 1.00 92.69 107 GLY A O 1
ATOM 859 N N . ASN A 1 108 ? -18.790 8.217 -3.072 1.00 92.31 108 ASN A N 1
ATOM 860 C CA . ASN A 1 108 ? -19.761 8.705 -4.051 1.00 92.31 108 ASN A CA 1
ATOM 861 C C . ASN A 1 108 ? -20.218 7.598 -5.017 1.00 92.31 108 ASN A C 1
ATOM 863 O O . ASN A 1 108 ? -21.385 7.586 -5.399 1.00 92.31 108 ASN A O 1
ATOM 867 N N . ARG A 1 109 ? -19.336 6.656 -5.385 1.00 91.81 109 ARG A N 1
ATOM 868 C CA . ARG A 1 109 ? -19.652 5.599 -6.363 1.00 91.81 109 ARG A CA 1
ATOM 869 C C . ARG A 1 109 ? -20.356 4.377 -5.766 1.00 91.81 109 ARG A C 1
ATOM 871 O O . ARG A 1 109 ? -21.257 3.826 -6.387 1.00 91.81 109 ARG A O 1
ATOM 878 N N . PHE A 1 110 ? -19.951 3.948 -4.576 1.00 91.62 110 PHE A N 1
ATOM 879 C CA . PHE A 1 110 ? -20.408 2.701 -3.946 1.00 91.62 110 PHE A CA 1
ATOM 880 C C . PHE A 1 110 ? -21.250 2.924 -2.679 1.00 91.62 110 PHE A C 1
ATOM 882 O O . PHE A 1 110 ? -21.708 1.960 -2.068 1.00 91.62 110 PHE A O 1
ATOM 889 N N . GLY A 1 111 ? -21.467 4.183 -2.291 1.00 88.31 111 GLY A N 1
ATOM 890 C CA . GLY A 1 111 ? -22.268 4.572 -1.135 1.00 88.31 111 GLY A CA 1
ATOM 891 C C . GLY A 1 111 ? -21.415 4.945 0.077 1.00 88.31 111 GLY A C 1
ATOM 892 O O . GLY A 1 111 ? -20.627 4.151 0.588 1.00 88.31 111 GLY A O 1
ATOM 893 N N . ARG A 1 112 ? -21.625 6.161 0.590 1.00 88.38 112 ARG A N 1
ATOM 894 C CA . ARG A 1 112 ? -20.822 6.748 1.677 1.00 88.38 112 ARG A CA 1
ATOM 895 C C . ARG A 1 112 ? -20.856 5.927 2.962 1.00 88.38 112 ARG A C 1
ATOM 897 O O . ARG A 1 112 ? -19.840 5.809 3.637 1.00 88.38 112 ARG A O 1
ATOM 904 N N . LEU A 1 113 ? -22.003 5.320 3.270 1.00 83.25 113 LEU A N 1
ATOM 905 C CA . LEU A 1 113 ? -22.182 4.526 4.484 1.00 83.25 113 LEU A CA 1
ATOM 906 C C . LEU A 1 113 ? -21.254 3.303 4.524 1.00 83.25 113 LEU A C 1
ATOM 908 O O . LEU A 1 113 ? -20.732 2.973 5.582 1.00 83.25 113 LEU A O 1
ATOM 912 N N . ALA A 1 114 ? -20.993 2.676 3.371 1.00 81.94 114 ALA A N 1
ATOM 913 C CA . ALA A 1 114 ? -20.129 1.499 3.285 1.00 81.94 114 ALA A CA 1
ATOM 914 C C . ALA A 1 114 ? -18.665 1.807 3.641 1.00 81.94 114 ALA A C 1
ATOM 916 O O . ALA A 1 114 ? -17.939 0.915 4.081 1.00 81.94 114 ALA A O 1
ATOM 917 N N . PHE A 1 115 ? -18.255 3.063 3.457 1.00 88.19 115 PHE A N 1
ATOM 918 C CA . PHE A 1 115 ? -16.911 3.543 3.747 1.00 88.19 115 PHE A CA 1
ATOM 919 C C . PHE A 1 115 ? -16.826 4.242 5.105 1.00 88.19 115 PHE A C 1
ATOM 921 O O . PHE A 1 115 ? -15.772 4.198 5.722 1.00 88.19 115 PHE A O 1
ATOM 928 N N . ALA A 1 116 ? -17.900 4.854 5.610 1.00 82.00 116 ALA A N 1
ATOM 929 C CA . ALA A 1 116 ? -17.878 5.629 6.855 1.00 82.00 116 ALA A CA 1
ATOM 930 C C . ALA A 1 116 ? -17.374 4.833 8.075 1.00 82.00 116 ALA A C 1
ATOM 932 O O . ALA A 1 116 ? -16.625 5.361 8.887 1.00 82.00 116 ALA A O 1
ATOM 933 N N . THR A 1 117 ? -17.744 3.555 8.185 1.00 80.94 117 THR A N 1
ATOM 934 C CA . THR A 1 117 ? -17.370 2.690 9.320 1.00 80.94 117 THR A CA 1
ATOM 935 C C . THR A 1 117 ? -16.131 1.835 9.051 1.00 80.94 117 THR A C 1
ATOM 937 O O . THR A 1 117 ? -15.809 0.937 9.831 1.00 80.94 117 THR A O 1
ATOM 940 N N . LYS A 1 118 ? -15.472 2.039 7.909 1.00 88.81 118 LYS A N 1
ATOM 941 C CA . LYS A 1 118 ? -14.336 1.235 7.470 1.00 88.81 118 LYS A CA 1
ATOM 942 C C . LYS A 1 118 ? -13.141 2.116 7.161 1.00 88.81 118 LYS A C 1
ATOM 944 O O . LYS A 1 118 ? -13.280 3.274 6.776 1.00 88.81 118 LYS A O 1
ATOM 949 N N . GLU A 1 119 ? -11.974 1.547 7.350 1.00 91.44 119 GLU A N 1
ATOM 950 C CA . GLU A 1 119 ? -10.695 2.117 6.971 1.00 91.44 119 GLU A CA 1
ATOM 951 C C . GLU A 1 119 ? -10.342 1.643 5.558 1.00 91.44 119 GLU A C 1
ATOM 953 O O . GLU A 1 119 ? -10.594 0.476 5.225 1.00 91.44 119 GLU A O 1
ATOM 958 N N . LEU A 1 120 ? -9.808 2.535 4.723 1.00 94.25 120 LEU A N 1
ATOM 959 C CA . LEU A 1 120 ? -9.242 2.157 3.432 1.00 94.25 120 LEU A CA 1
ATOM 960 C C . LEU A 1 120 ? -7.898 1.461 3.636 1.00 94.25 120 LEU A C 1
ATOM 962 O O . LEU A 1 120 ? -7.079 1.870 4.458 1.00 94.25 120 LEU A O 1
ATOM 966 N N . VAL A 1 121 ? -7.670 0.426 2.839 1.00 94.44 121 VAL A N 1
ATOM 967 C CA . VAL A 1 121 ? -6.401 -0.294 2.785 1.00 94.44 121 VAL A CA 1
ATOM 968 C C . VAL A 1 121 ? -5.949 -0.309 1.336 1.00 94.44 121 VAL A C 1
ATOM 970 O O . VAL A 1 121 ? -6.648 -0.867 0.491 1.00 94.44 121 VAL A O 1
ATOM 973 N N . LEU A 1 122 ? -4.812 0.313 1.043 1.00 95.31 122 LEU A N 1
ATOM 974 C CA . LEU A 1 122 ? -4.199 0.292 -0.281 1.00 95.31 122 LEU A CA 1
ATOM 975 C C . LEU A 1 122 ? -3.023 -0.673 -0.272 1.00 95.31 122 LEU A C 1
ATOM 977 O O . LEU A 1 122 ? -2.051 -0.453 0.444 1.00 95.31 122 LEU A O 1
ATOM 981 N N . GLN A 1 123 ? -3.093 -1.715 -1.086 1.00 95.19 123 GLN A N 1
ATOM 982 C CA . GLN A 1 123 ? -2.022 -2.687 -1.234 1.00 95.19 123 GLN A CA 1
ATOM 983 C C . GLN A 1 123 ? -1.296 -2.477 -2.564 1.00 95.19 123 GLN A C 1
ATOM 985 O O . GLN A 1 123 ? -1.875 -2.606 -3.641 1.00 95.19 123 GLN A O 1
ATOM 990 N N . LEU A 1 124 ? -0.007 -2.167 -2.485 1.00 95.12 124 LEU A N 1
ATOM 991 C CA . LEU A 1 124 ? 0.889 -1.973 -3.616 1.00 95.12 124 LEU A CA 1
ATOM 992 C C . LEU A 1 124 ? 1.739 -3.236 -3.768 1.00 95.12 124 LEU A C 1
ATOM 994 O O . LEU A 1 124 ? 2.855 -3.316 -3.254 1.00 95.12 124 LEU A O 1
ATOM 998 N N . LYS A 1 125 ? 1.204 -4.242 -4.468 1.00 91.25 125 LYS A N 1
ATOM 999 C CA . LYS A 1 125 ? 1.818 -5.582 -4.568 1.00 91.25 125 LYS A CA 1
ATOM 1000 C C . LYS A 1 125 ? 3.244 -5.562 -5.111 1.00 91.25 125 LYS A C 1
ATOM 1002 O O . LYS A 1 125 ? 4.083 -6.317 -4.641 1.00 91.25 125 LYS A O 1
ATOM 1007 N N . SER A 1 126 ? 3.532 -4.679 -6.067 1.00 92.31 126 SER A N 1
ATOM 1008 C CA . SER A 1 126 ? 4.869 -4.542 -6.659 1.00 92.31 126 SER A CA 1
ATOM 1009 C C . SER A 1 126 ? 5.928 -4.017 -5.687 1.00 92.31 126 SER A C 1
ATOM 1011 O O . SER A 1 126 ? 7.111 -4.098 -5.992 1.00 92.31 126 SER A O 1
ATOM 1013 N N . LEU A 1 127 ? 5.513 -3.437 -4.559 1.00 93.56 127 LEU A N 1
ATOM 1014 C CA . LEU A 1 127 ? 6.393 -2.891 -3.526 1.00 93.56 127 LEU A CA 1
ATOM 1015 C C . LEU A 1 127 ? 6.289 -3.642 -2.194 1.00 93.56 127 LEU A C 1
ATOM 1017 O O . LEU A 1 127 ? 6.950 -3.238 -1.245 1.00 93.56 127 LEU A O 1
ATOM 1021 N N . ASP A 1 128 ? 5.434 -4.667 -2.108 1.00 92.00 128 ASP A N 1
ATOM 1022 C CA . ASP A 1 128 ? 5.047 -5.307 -0.844 1.00 92.00 128 ASP A CA 1
ATOM 1023 C C . ASP A 1 128 ? 4.663 -4.286 0.249 1.00 92.00 128 ASP A C 1
ATOM 1025 O O . ASP A 1 128 ? 5.018 -4.400 1.420 1.00 92.00 128 ASP A O 1
ATOM 1029 N N . LEU A 1 129 ? 3.962 -3.219 -0.157 1.00 91.94 129 LEU A N 1
ATOM 1030 C CA . LEU A 1 129 ? 3.624 -2.095 0.713 1.00 91.94 129 LEU A CA 1
ATOM 1031 C C . LEU A 1 129 ? 2.114 -2.017 0.916 1.00 91.94 129 LEU A C 1
ATOM 1033 O O . LEU A 1 129 ? 1.355 -1.915 -0.049 1.00 91.94 129 LEU A O 1
ATOM 1037 N N . THR A 1 130 ? 1.681 -2.002 2.176 1.00 92.31 130 THR A N 1
ATOM 1038 C CA . THR A 1 130 ? 0.276 -1.795 2.542 1.00 92.31 130 THR A CA 1
ATOM 1039 C C . THR A 1 130 ? 0.118 -0.476 3.284 1.00 92.31 130 THR A C 1
ATOM 1041 O O . THR A 1 130 ? 0.700 -0.271 4.347 1.00 92.31 130 THR A O 1
ATOM 1044 N N . LEU A 1 131 ? -0.685 0.424 2.723 1.00 92.00 131 LEU A N 1
ATOM 1045 C CA . LEU A 1 131 ? -1.008 1.715 3.313 1.00 92.00 131 LEU A CA 1
ATOM 1046 C C . LEU A 1 131 ? -2.392 1.643 3.954 1.00 92.00 131 LEU A C 1
ATOM 1048 O O . LEU A 1 131 ? -3.404 1.416 3.286 1.00 92.00 131 LEU A O 1
ATOM 1052 N N . PHE A 1 132 ? -2.418 1.856 5.260 1.00 91.75 132 PHE A N 1
ATOM 1053 C CA . PHE A 1 132 ? -3.626 1.957 6.066 1.00 91.75 132 PHE A CA 1
ATOM 1054 C C . PHE A 1 132 ? -3.986 3.422 6.205 1.00 91.75 132 PHE A C 1
ATOM 1056 O O . PHE A 1 132 ? -3.126 4.208 6.575 1.00 91.75 132 PHE A O 1
ATOM 1063 N N . GLU A 1 133 ? -5.210 3.811 5.881 1.00 91.00 133 GLU A N 1
ATOM 1064 C CA . GLU A 1 133 ? -5.633 5.213 5.933 1.00 91.00 133 GLU A CA 1
ATOM 1065 C C . GLU A 1 133 ? -5.403 5.879 7.292 1.00 91.00 133 GLU A C 1
ATOM 1067 O O . GLU A 1 133 ? -4.914 7.008 7.320 1.00 91.00 133 GLU A O 1
ATOM 1072 N N . ASP A 1 134 ? -5.707 5.185 8.394 1.00 85.75 134 ASP A N 1
ATOM 1073 C CA . ASP A 1 134 ? -5.582 5.733 9.749 1.00 85.75 134 ASP A CA 1
ATOM 1074 C C . ASP A 1 134 ? -4.126 5.647 10.262 1.00 85.75 134 ASP A C 1
ATOM 1076 O O . ASP A 1 134 ? -3.849 5.943 11.423 1.00 85.75 134 ASP A O 1
ATOM 1080 N N . ASN A 1 135 ? -3.169 5.246 9.413 1.00 86.06 135 ASN A N 1
ATOM 1081 C CA . ASN A 1 135 ? -1.756 5.242 9.768 1.00 86.06 135 ASN A CA 1
ATOM 1082 C C . ASN A 1 135 ? -1.240 6.678 9.923 1.00 86.06 135 ASN A C 1
ATOM 1084 O O . ASN A 1 135 ? -1.192 7.442 8.958 1.00 86.06 135 ASN A O 1
ATOM 1088 N N . VAL A 1 136 ? -0.782 7.014 11.129 1.00 83.38 136 VAL A N 1
ATOM 1089 C CA . VAL A 1 136 ? -0.218 8.326 11.480 1.00 83.38 136 VAL A CA 1
ATOM 1090 C C . VAL A 1 136 ? 0.946 8.740 10.572 1.00 83.38 136 VAL A C 1
ATOM 1092 O O . VAL A 1 136 ? 1.096 9.922 10.254 1.00 83.38 136 VAL A O 1
ATOM 1095 N N . TYR A 1 137 ? 1.718 7.776 10.057 1.00 83.56 137 TYR A N 1
ATOM 1096 C CA . TYR A 1 137 ? 2.837 8.039 9.151 1.00 83.56 137 TYR A CA 1
ATOM 1097 C C . TYR A 1 137 ? 2.407 8.523 7.761 1.00 83.56 137 TYR A C 1
ATOM 1099 O O . TYR A 1 137 ? 3.227 9.094 7.041 1.00 83.56 137 TYR A O 1
ATOM 1107 N N . ASN A 1 138 ? 1.129 8.392 7.388 1.00 85.62 138 ASN A N 1
ATOM 1108 C CA . ASN A 1 138 ? 0.610 8.921 6.122 1.00 85.62 138 ASN A CA 1
ATOM 1109 C C . ASN A 1 138 ? 0.758 10.445 6.006 1.00 85.62 138 ASN A C 1
ATOM 1111 O O . ASN A 1 138 ? 0.741 10.984 4.901 1.00 85.62 138 ASN A O 1
ATOM 1115 N N . ASN A 1 139 ? 0.918 11.156 7.122 1.00 84.31 139 ASN A N 1
ATOM 1116 C CA . ASN A 1 139 ? 1.161 12.597 7.110 1.00 84.31 139 ASN A CA 1
ATOM 1117 C C . ASN A 1 139 ? 2.613 12.964 6.758 1.00 84.31 139 ASN A C 1
ATOM 1119 O O . ASN A 1 139 ? 2.892 14.125 6.464 1.00 84.31 139 ASN A O 1
ATOM 1123 N N . HIS A 1 140 ? 3.529 11.992 6.769 1.00 87.12 140 HIS A N 1
ATOM 1124 C CA . HIS A 1 140 ? 4.964 12.191 6.543 1.00 87.12 140 HIS A CA 1
ATOM 1125 C C . HIS A 1 140 ? 5.460 11.661 5.196 1.00 87.12 140 HIS A C 1
ATOM 1127 O O . HIS A 1 140 ? 6.624 11.854 4.860 1.00 87.12 140 HIS A O 1
ATOM 1133 N N . ILE A 1 141 ? 4.596 10.987 4.439 1.00 90.31 141 ILE A N 1
ATOM 1134 C CA . ILE A 1 141 ? 4.929 10.376 3.152 1.00 90.31 141 ILE A CA 1
ATOM 1135 C C . ILE A 1 141 ? 3.932 10.903 2.126 1.00 90.31 141 ILE A C 1
ATOM 1137 O O . ILE A 1 141 ? 2.731 10.948 2.394 1.00 90.31 141 ILE A O 1
ATOM 1141 N N . SER A 1 142 ? 4.408 11.305 0.953 1.00 91.88 142 SER A N 1
ATOM 1142 C CA . SER A 1 142 ? 3.558 11.685 -0.175 1.00 91.88 142 SER A CA 1
ATOM 1143 C C . SER A 1 142 ? 3.404 10.532 -1.170 1.00 91.88 142 SER A C 1
ATOM 1145 O O . SER A 1 142 ? 4.154 9.552 -1.159 1.00 91.88 142 SER A O 1
ATOM 1147 N N . PHE A 1 143 ? 2.422 10.629 -2.068 1.00 92.19 143 PHE A N 1
ATOM 1148 C CA . PHE A 1 143 ? 2.287 9.633 -3.133 1.00 92.19 143 PHE A CA 1
ATOM 1149 C C . PHE A 1 143 ? 3.480 9.664 -4.107 1.00 92.19 143 PHE A C 1
ATOM 1151 O O . PHE A 1 143 ? 3.894 8.617 -4.610 1.00 92.19 143 PHE A O 1
ATOM 1158 N N . SER A 1 144 ? 4.072 10.840 -4.340 1.00 92.69 144 SER A N 1
ATOM 1159 C CA . SER A 1 144 ? 5.253 10.993 -5.191 1.00 92.69 144 SER A CA 1
ATOM 1160 C C . SER A 1 144 ? 6.468 10.243 -4.644 1.00 92.69 144 SER A C 1
ATOM 1162 O O . SER A 1 144 ? 7.213 9.664 -5.438 1.00 92.69 144 SER A O 1
ATOM 1164 N N . ASP A 1 145 ? 6.633 10.168 -3.321 1.00 92.38 145 ASP A N 1
ATOM 1165 C CA . ASP A 1 145 ? 7.706 9.402 -2.676 1.00 92.38 145 ASP A CA 1
ATOM 1166 C C . ASP A 1 145 ? 7.566 7.906 -2.980 1.00 92.38 145 ASP A C 1
ATOM 1168 O O . ASP A 1 145 ? 8.494 7.265 -3.481 1.00 92.38 145 ASP A O 1
ATOM 1172 N N . VAL A 1 146 ? 6.364 7.362 -2.762 1.00 93.31 146 VAL A N 1
ATOM 1173 C CA . VAL A 1 146 ? 6.039 5.955 -3.043 1.00 93.31 146 VAL A CA 1
ATOM 1174 C C . VAL A 1 146 ? 6.232 5.636 -4.526 1.00 93.31 146 VAL A C 1
ATOM 1176 O O . VAL A 1 146 ? 6.839 4.621 -4.882 1.00 93.31 146 VAL A O 1
ATOM 1179 N N . TYR A 1 147 ? 5.767 6.519 -5.411 1.00 93.75 147 TYR A N 1
ATOM 1180 C CA . TYR A 1 147 ? 5.938 6.340 -6.848 1.00 93.75 147 TYR A CA 1
ATOM 1181 C C . TYR A 1 147 ? 7.412 6.411 -7.273 1.00 93.75 147 TYR A C 1
ATOM 1183 O O . TYR A 1 147 ? 7.849 5.646 -8.133 1.00 93.75 147 TYR A O 1
ATOM 1191 N N . THR A 1 148 ? 8.204 7.293 -6.662 1.00 93.44 148 THR A N 1
ATOM 1192 C CA . THR A 1 148 ? 9.640 7.421 -6.947 1.00 93.44 148 THR A CA 1
ATOM 1193 C C . THR A 1 148 ? 10.384 6.131 -6.612 1.00 93.44 148 THR A C 1
ATOM 1195 O O . THR A 1 148 ? 11.208 5.683 -7.411 1.00 93.44 148 THR A O 1
ATOM 1198 N N . ILE A 1 149 ? 10.046 5.481 -5.492 1.00 94.44 149 ILE A N 1
ATOM 1199 C CA . ILE A 1 149 ? 10.589 4.162 -5.133 1.00 94.44 149 ILE A CA 1
ATOM 1200 C C . ILE A 1 149 ? 10.265 3.138 -6.227 1.00 94.44 149 ILE A C 1
ATOM 1202 O O . ILE A 1 149 ? 11.173 2.479 -6.736 1.00 94.44 149 ILE A O 1
ATOM 1206 N N . PHE A 1 150 ? 8.997 3.047 -6.644 1.00 95.81 150 PHE A N 1
ATOM 1207 C CA . PHE A 1 150 ? 8.582 2.148 -7.726 1.00 95.81 150 PHE A CA 1
ATOM 1208 C C . PHE A 1 150 ? 9.345 2.410 -9.025 1.00 95.81 150 PHE A C 1
ATOM 1210 O O . PHE A 1 150 ? 9.859 1.475 -9.635 1.00 95.81 150 PHE A O 1
ATOM 1217 N N . LYS A 1 151 ? 9.467 3.679 -9.427 1.00 94.12 151 LYS A N 1
ATOM 1218 C CA . LYS A 1 151 ? 10.175 4.078 -10.644 1.00 94.12 151 LYS A CA 1
ATOM 1219 C C . LYS A 1 151 ? 11.641 3.637 -10.620 1.00 94.12 151 LYS A C 1
ATOM 1221 O O . LYS A 1 151 ? 12.095 3.019 -11.577 1.00 94.12 151 LYS A O 1
ATOM 1226 N N . ILE A 1 152 ? 12.357 3.902 -9.524 1.00 94.00 152 ILE A N 1
ATOM 1227 C CA . ILE A 1 152 ? 13.773 3.529 -9.376 1.00 94.00 152 ILE A CA 1
ATOM 1228 C C . ILE A 1 152 ? 13.953 2.008 -9.449 1.00 94.00 152 ILE A C 1
ATOM 1230 O O . ILE A 1 152 ? 14.885 1.527 -10.092 1.00 94.00 152 ILE A O 1
ATOM 1234 N N . LEU A 1 153 ? 13.085 1.242 -8.782 1.00 95.19 153 LEU A N 1
ATOM 1235 C CA . LEU A 1 153 ? 13.152 -0.220 -8.808 1.00 95.19 153 LEU A CA 1
ATOM 1236 C C . LEU A 1 153 ? 12.847 -0.767 -10.204 1.00 95.19 153 LEU A C 1
ATOM 1238 O O . LEU A 1 153 ? 13.606 -1.590 -10.705 1.00 95.19 153 LEU A O 1
ATOM 1242 N N . LYS A 1 154 ? 11.811 -0.242 -10.868 1.00 94.00 154 LYS A N 1
ATOM 1243 C CA . LYS A 1 154 ? 11.446 -0.609 -12.241 1.00 94.00 154 LYS A CA 1
ATOM 1244 C C . LYS A 1 154 ? 12.595 -0.367 -13.224 1.00 94.00 154 LYS A C 1
ATOM 1246 O O . LYS A 1 154 ? 12.950 -1.277 -13.963 1.00 94.00 154 LYS A O 1
ATOM 1251 N N . GLU A 1 155 ? 13.221 0.811 -13.193 1.00 94.25 155 GLU A N 1
ATOM 1252 C CA . GLU A 1 155 ? 14.361 1.149 -14.065 1.00 94.25 155 GLU A CA 1
ATOM 1253 C C . GLU A 1 155 ? 15.569 0.219 -13.837 1.00 94.25 155 GLU A C 1
ATOM 1255 O O . GLU A 1 155 ? 16.266 -0.164 -14.784 1.00 94.25 155 GLU A O 1
ATOM 1260 N N . ARG A 1 156 ? 15.817 -0.185 -12.583 1.00 94.94 156 ARG A N 1
ATOM 1261 C CA . ARG A 1 156 ? 16.879 -1.146 -12.241 1.00 94.94 156 ARG A CA 1
ATOM 1262 C C . ARG A 1 156 ? 16.562 -2.552 -12.742 1.00 94.94 156 ARG A C 1
ATOM 1264 O O . ARG A 1 156 ? 17.431 -3.162 -13.357 1.00 94.94 156 ARG A O 1
ATOM 1271 N N . SER A 1 157 ? 15.339 -3.037 -12.534 1.00 94.56 157 SER A N 1
ATOM 1272 C CA . SER A 1 157 ? 14.896 -4.339 -13.045 1.00 94.56 157 SER A CA 1
ATOM 1273 C C . SER A 1 157 ? 14.964 -4.400 -14.574 1.00 94.56 157 SER A C 1
ATOM 1275 O O . SER A 1 157 ? 15.440 -5.389 -15.131 1.00 94.56 157 SER A O 1
ATOM 1277 N N . GLU A 1 158 ? 14.579 -3.318 -15.262 1.00 94.38 158 GLU A N 1
ATOM 1278 C CA . GLU A 1 158 ? 14.696 -3.197 -16.723 1.00 94.38 158 GLU A CA 1
ATOM 1279 C C . GLU A 1 158 ? 16.163 -3.246 -17.176 1.00 94.38 158 GLU A C 1
ATOM 1281 O O . GLU A 1 158 ? 16.495 -3.946 -18.132 1.00 94.38 158 GLU A O 1
ATOM 1286 N N . SER A 1 159 ? 17.057 -2.563 -16.455 1.00 95.25 159 SER A N 1
ATOM 1287 C CA . SER A 1 159 ? 18.502 -2.571 -16.732 1.00 95.25 159 SER A CA 1
ATOM 1288 C C . SER A 1 159 ? 19.155 -3.939 -16.492 1.00 95.25 159 SER A C 1
ATOM 1290 O O . SER A 1 159 ? 20.136 -4.280 -17.153 1.00 95.25 159 SER A O 1
ATOM 1292 N N . ASN A 1 160 ? 18.608 -4.728 -15.564 1.00 94.62 160 ASN A N 1
ATOM 1293 C CA . ASN A 1 160 ? 19.070 -6.076 -15.233 1.00 94.62 160 ASN A CA 1
ATOM 1294 C C . ASN A 1 160 ? 18.443 -7.177 -16.107 1.00 94.62 160 ASN A C 1
ATOM 1296 O O . ASN A 1 160 ? 18.790 -8.345 -15.935 1.00 94.62 160 ASN A O 1
ATOM 1300 N N . PHE A 1 161 ? 17.551 -6.830 -17.043 1.00 91.62 161 PHE A N 1
ATOM 1301 C CA . PHE A 1 161 ? 16.804 -7.782 -17.877 1.00 91.62 161 PHE A CA 1
ATOM 1302 C C . PHE A 1 161 ? 15.997 -8.809 -17.065 1.00 91.62 161 PHE A C 1
ATOM 1304 O O . PHE A 1 161 ? 15.893 -9.978 -17.445 1.00 91.62 161 PHE A O 1
ATOM 1311 N N . GLU A 1 162 ? 15.430 -8.376 -15.939 1.00 94.62 162 GLU A N 1
ATOM 1312 C CA . GLU A 1 162 ? 14.524 -9.201 -15.138 1.00 94.62 162 GLU A CA 1
ATOM 1313 C C . GLU A 1 162 ? 13.212 -9.473 -15.899 1.00 94.62 162 GLU A C 1
ATOM 1315 O O . GLU A 1 162 ? 12.785 -8.695 -16.758 1.00 94.62 162 GLU A O 1
ATOM 1320 N N . THR A 1 163 ? 12.566 -10.605 -15.609 1.00 91.56 163 THR A N 1
ATOM 1321 C CA . THR A 1 163 ? 11.238 -10.934 -16.150 1.00 91.56 163 THR A CA 1
ATOM 1322 C C . THR A 1 163 ? 10.135 -10.394 -15.238 1.00 91.56 163 THR A C 1
ATOM 1324 O O . THR A 1 163 ? 10.388 -10.028 -14.095 1.00 91.56 163 THR A O 1
ATOM 1327 N N . ASP A 1 164 ? 8.898 -10.340 -15.742 1.00 90.00 164 ASP A N 1
ATOM 1328 C CA . ASP A 1 164 ? 7.694 -10.024 -14.950 1.00 90.00 164 A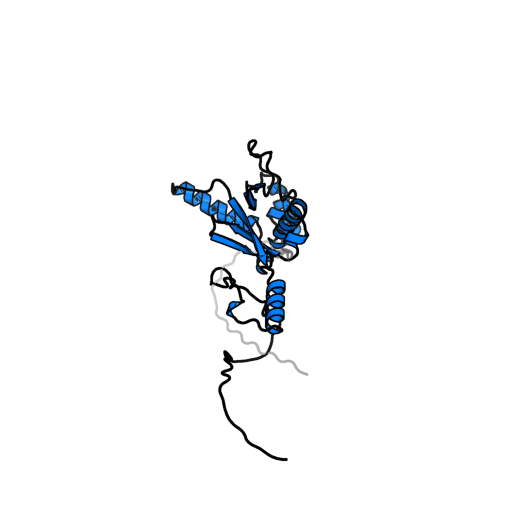SP A CA 1
ATOM 1329 C C . ASP A 1 164 ? 7.648 -8.607 -14.340 1.00 90.00 164 ASP A C 1
ATOM 1331 O O . ASP A 1 164 ? 6.982 -8.362 -13.334 1.00 90.00 164 ASP A O 1
ATOM 1335 N N . ILE A 1 165 ? 8.310 -7.644 -14.987 1.00 90.94 165 ILE A N 1
ATOM 1336 C CA . ILE A 1 165 ? 8.334 -6.240 -14.561 1.00 90.94 165 ILE A CA 1
ATOM 1337 C C . ILE A 1 165 ? 6.946 -5.598 -14.761 1.00 90.94 165 ILE A C 1
ATOM 1339 O O . ILE A 1 165 ? 6.443 -5.564 -15.892 1.00 90.94 165 ILE A O 1
ATOM 1343 N N . PRO A 1 166 ? 6.323 -5.030 -13.710 1.00 93.00 166 PRO A N 1
ATOM 1344 C CA . PRO A 1 166 ? 5.053 -4.326 -13.843 1.00 93.00 166 PRO A CA 1
ATOM 1345 C C . PRO A 1 166 ? 5.161 -3.128 -14.795 1.00 93.00 166 PRO A C 1
ATOM 1347 O O . PRO A 1 166 ? 6.062 -2.295 -14.682 1.00 93.00 166 PRO A O 1
ATOM 1350 N N . THR A 1 167 ? 4.204 -2.996 -15.716 1.00 90.69 167 THR A N 1
ATOM 1351 C CA . THR A 1 167 ? 4.182 -1.877 -16.678 1.00 90.69 167 THR A CA 1
ATOM 1352 C C . THR A 1 167 ? 3.909 -0.533 -16.005 1.00 90.69 167 THR A C 1
ATOM 1354 O O . THR A 1 167 ? 4.400 0.497 -16.460 1.00 90.69 167 THR A O 1
ATOM 1357 N N . HIS A 1 168 ? 3.144 -0.546 -14.916 1.00 92.50 168 HIS A N 1
ATOM 1358 C CA . HIS A 1 168 ? 2.754 0.617 -14.131 1.00 92.50 168 HIS A CA 1
ATOM 1359 C C . HIS A 1 168 ? 2.475 0.202 -12.682 1.00 92.50 168 HIS A C 1
ATOM 1361 O O . HIS A 1 168 ? 2.400 -0.991 -12.376 1.00 92.50 168 HIS A O 1
ATOM 1367 N N . LEU A 1 169 ? 2.323 1.185 -11.793 1.00 94.69 169 LEU A N 1
ATOM 1368 C CA . LEU A 1 169 ? 1.980 0.922 -10.400 1.00 94.69 169 LEU A CA 1
ATOM 1369 C C . LEU A 1 169 ? 0.489 0.573 -10.295 1.00 94.69 169 LEU A C 1
ATOM 1371 O O . LEU A 1 169 ? -0.364 1.375 -10.678 1.00 94.69 169 LEU A O 1
ATOM 1375 N N . ALA A 1 170 ? 0.191 -0.613 -9.770 1.00 94.69 170 ALA A N 1
ATOM 1376 C CA . ALA A 1 170 ? -1.168 -1.083 -9.524 1.00 94.69 170 ALA A CA 1
ATOM 1377 C C . ALA A 1 170 ? -1.437 -1.146 -8.017 1.00 94.69 170 ALA A C 1
ATOM 1379 O O . ALA A 1 170 ? -0.629 -1.681 -7.252 1.00 94.69 170 ALA A O 1
ATOM 1380 N N . ILE A 1 171 ? -2.571 -0.589 -7.602 1.00 96.44 171 ILE A N 1
ATOM 1381 C CA . ILE A 1 171 ? -2.992 -0.495 -6.206 1.00 96.44 171 ILE A CA 1
ATOM 1382 C C . ILE A 1 171 ? -4.270 -1.303 -6.028 1.00 96.44 171 ILE A C 1
ATOM 1384 O O . ILE A 1 171 ? -5.289 -0.981 -6.628 1.00 96.44 171 ILE A O 1
ATOM 1388 N N . GLU A 1 172 ? -4.261 -2.305 -5.161 1.00 96.56 172 GLU A N 1
ATOM 1389 C CA . GLU A 1 172 ? -5.487 -2.982 -4.749 1.00 96.56 172 GLU A CA 1
ATOM 1390 C C . GLU A 1 172 ? -6.093 -2.246 -3.553 1.00 96.56 172 GLU A C 1
ATOM 1392 O O . GLU A 1 172 ? -5.498 -2.163 -2.479 1.00 96.56 172 GLU A O 1
ATOM 1397 N N . LEU A 1 173 ? -7.290 -1.696 -3.734 1.00 96.19 173 LEU A N 1
ATOM 1398 C CA . LEU A 1 173 ? -8.066 -1.117 -2.654 1.00 96.19 173 LEU A CA 1
ATOM 1399 C C . LEU A 1 173 ? -8.905 -2.206 -1.986 1.00 96.19 173 LEU A C 1
ATOM 1401 O O . LEU A 1 173 ? -9.690 -2.914 -2.617 1.00 96.19 173 LEU A O 1
ATOM 1405 N N . SER A 1 174 ? -8.843 -2.247 -0.665 1.00 94.38 174 SER A N 1
ATOM 1406 C CA . SER A 1 174 ? -9.776 -2.993 0.166 1.00 94.38 174 SER A CA 1
ATOM 1407 C C . SER A 1 174 ? -10.213 -2.153 1.368 1.00 94.38 174 SER A C 1
ATOM 1409 O O . SER A 1 174 ? -9.885 -0.971 1.492 1.00 94.38 174 SER A O 1
ATOM 1411 N N . THR A 1 175 ? -11.053 -2.730 2.226 1.00 92.19 175 THR A N 1
ATOM 1412 C CA . THR A 1 175 ? -11.554 -2.040 3.418 1.00 92.19 175 THR A CA 1
ATOM 1413 C C . THR A 1 175 ? -11.511 -2.963 4.617 1.00 92.19 175 THR A C 1
ATOM 1415 O O . THR A 1 175 ? -11.974 -4.103 4.507 1.00 92.19 175 THR A O 1
ATOM 1418 N N . ARG A 1 176 ? -11.091 -2.452 5.773 1.00 88.62 176 ARG A N 1
ATOM 1419 C CA . ARG A 1 176 ? -11.149 -3.173 7.054 1.00 88.62 176 ARG A CA 1
ATOM 1420 C C . ARG A 1 176 ? -11.986 -2.406 8.086 1.00 88.62 176 ARG A C 1
ATOM 1422 O O . ARG A 1 176 ? -12.213 -1.210 7.907 1.00 88.62 176 ARG A O 1
ATOM 1429 N N . PRO A 1 177 ? -12.526 -3.055 9.132 1.00 84.06 177 PRO A N 1
ATOM 1430 C CA . PRO A 1 177 ? -13.150 -2.334 10.240 1.00 84.06 177 PRO A CA 1
ATOM 1431 C C . PRO A 1 177 ? -12.155 -1.350 10.865 1.00 84.06 177 PRO A C 1
ATOM 1433 O O . PRO A 1 177 ? -11.011 -1.730 11.101 1.00 84.06 177 PRO A O 1
ATOM 1436 N N . ARG A 1 178 ? -12.591 -0.117 11.151 1.00 83.19 178 ARG A N 1
ATOM 1437 C CA . ARG A 1 178 ? -11.768 0.841 11.908 1.00 83.19 178 ARG A CA 1
ATOM 1438 C C . ARG A 1 178 ? -11.469 0.287 13.300 1.00 83.19 178 ARG A C 1
ATOM 1440 O O . ARG A 1 178 ? -12.325 -0.388 13.883 1.00 83.19 178 ARG A O 1
ATOM 1447 N N . PHE A 1 179 ? -10.309 0.633 13.856 1.00 76.94 179 PHE A N 1
ATOM 1448 C CA . PHE A 1 179 ? -9.911 0.214 15.204 1.00 76.94 179 PHE A CA 1
ATOM 1449 C C . PHE A 1 179 ? -10.998 0.510 16.247 1.00 76.94 179 PHE A C 1
ATOM 1451 O O . PHE A 1 179 ? -11.430 -0.399 16.948 1.00 76.94 179 PHE A O 1
ATOM 1458 N N . VAL A 1 180 ? -11.527 1.739 16.275 1.00 75.69 180 VAL A N 1
ATOM 1459 C CA . VAL A 1 180 ? -12.564 2.159 17.239 1.00 75.69 180 VAL A CA 1
ATOM 1460 C C . VAL A 1 180 ? -13.836 1.317 17.112 1.00 75.69 180 VAL A C 1
ATOM 1462 O O . VAL A 1 180 ? -14.393 0.869 18.110 1.00 75.69 180 VAL A O 1
ATOM 1465 N N . SER A 1 181 ? -14.285 1.038 15.884 1.00 76.94 181 SER A N 1
ATOM 1466 C CA . SER A 1 181 ? -15.455 0.182 15.661 1.00 76.94 181 SER A CA 1
ATOM 1467 C C . SER A 1 181 ? -15.216 -1.240 16.163 1.00 76.94 181 SER A C 1
ATOM 1469 O O . SER A 1 181 ? -16.135 -1.878 16.671 1.00 76.94 181 SER A O 1
ATOM 1471 N N . ARG A 1 182 ? -13.984 -1.742 16.035 1.00 75.19 182 ARG A N 1
ATOM 1472 C CA . ARG A 1 182 ? -13.618 -3.064 16.535 1.00 75.19 182 ARG A CA 1
ATOM 1473 C C . ARG A 1 182 ? -13.508 -3.092 18.055 1.00 75.19 182 ARG A C 1
ATOM 1475 O O . ARG A 1 182 ? -14.008 -4.038 18.652 1.00 75.19 182 ARG A O 1
ATOM 1482 N N . TYR A 1 183 ? -12.890 -2.081 18.654 1.00 82.06 183 TYR A N 1
ATOM 1483 C CA . TYR A 1 183 ? -12.791 -1.931 20.101 1.00 82.06 183 TYR A CA 1
ATOM 1484 C C . TYR A 1 183 ? -14.182 -1.901 20.739 1.00 82.06 183 TYR A C 1
ATOM 1486 O O . TYR A 1 183 ? -14.468 -2.720 21.606 1.00 82.06 183 TYR A O 1
ATOM 1494 N N . ASN A 1 184 ? -15.090 -1.066 20.226 1.00 82.12 184 ASN A N 1
ATOM 1495 C CA . ASN A 1 184 ? -16.466 -0.998 20.724 1.00 82.12 184 ASN A CA 1
ATOM 1496 C C . ASN A 1 184 ? -17.189 -2.346 20.596 1.00 82.12 184 ASN A C 1
ATOM 1498 O O . ASN A 1 184 ? -17.809 -2.798 21.550 1.00 82.12 184 ASN A O 1
ATOM 1502 N N . ALA A 1 185 ? -17.036 -3.040 19.463 1.00 78.56 185 ALA A N 1
ATOM 1503 C CA . ALA A 1 185 ? -17.610 -4.374 19.287 1.00 78.56 185 ALA A CA 1
ATOM 1504 C C . ALA A 1 185 ? -17.031 -5.414 20.266 1.00 78.56 185 ALA A C 1
ATOM 1506 O O . ALA A 1 185 ? -17.716 -6.368 20.621 1.00 78.56 185 ALA A O 1
ATOM 1507 N N . LEU A 1 186 ? -15.770 -5.269 20.691 1.00 82.38 186 LEU A N 1
ATOM 1508 C CA . LEU A 1 186 ? -15.173 -6.128 21.715 1.00 82.38 186 LEU A CA 1
ATOM 1509 C C . LEU A 1 186 ? -15.725 -5.803 23.106 1.00 82.38 186 LEU A C 1
ATOM 1511 O O . LEU A 1 186 ? -16.050 -6.731 23.838 1.00 82.38 186 LEU A O 1
ATOM 1515 N N . VAL A 1 187 ? -15.891 -4.522 23.442 1.00 83.69 187 VAL A N 1
ATOM 1516 C CA . VAL A 1 187 ? -16.530 -4.094 24.698 1.00 83.69 187 VAL A CA 1
ATOM 1517 C C . VAL A 1 187 ? -17.965 -4.625 24.778 1.00 83.69 187 VAL A C 1
ATOM 1519 O O . VAL A 1 187 ? -18.316 -5.271 25.760 1.00 83.69 187 VAL A O 1
ATOM 1522 N N . GLU A 1 188 ? -18.760 -4.493 23.714 1.00 83.81 188 GLU A N 1
ATOM 1523 C CA . GLU A 1 188 ? -20.118 -5.059 23.644 1.00 83.81 188 GLU A CA 1
ATOM 1524 C C . GLU A 1 188 ? -20.137 -6.585 23.854 1.00 83.81 188 GLU A C 1
ATOM 1526 O O . GLU A 1 188 ? -21.050 -7.125 24.478 1.00 83.81 188 GLU A O 1
ATOM 1531 N N . LEU A 1 189 ? -19.115 -7.309 23.375 1.00 83.00 189 LEU A N 1
ATOM 1532 C CA . LEU A 1 189 ? -19.001 -8.749 23.624 1.00 83.00 189 LEU A CA 1
ATOM 1533 C C . LEU A 1 189 ? -18.759 -9.059 25.107 1.00 83.00 189 LEU A C 1
ATOM 1535 O O . LEU A 1 189 ? -19.289 -10.065 25.578 1.00 83.00 189 LEU A O 1
ATOM 1539 N N . THR A 1 190 ? -18.029 -8.210 25.841 1.00 82.62 190 THR A N 1
ATOM 1540 C CA . THR A 1 190 ? -17.795 -8.394 27.289 1.00 82.62 190 THR A CA 1
ATOM 1541 C C . THR A 1 190 ? -19.049 -8.199 28.141 1.00 82.62 190 THR A C 1
ATOM 1543 O O . THR A 1 190 ? -19.140 -8.767 29.225 1.00 82.62 190 THR A O 1
ATOM 1546 N N . GLU A 1 191 ? -20.045 -7.468 27.638 1.00 82.12 191 GLU A N 1
ATOM 1547 C CA . GLU A 1 191 ? -21.346 -7.286 28.301 1.00 82.12 191 GLU A CA 1
ATOM 1548 C C . GLU A 1 191 ? -22.313 -8.459 28.048 1.00 82.12 191 GLU A C 1
ATOM 1550 O O . GLU A 1 191 ? -23.405 -8.527 28.616 1.00 82.12 191 GLU A O 1
ATOM 1555 N N . SER A 1 192 ? -21.919 -9.403 27.191 1.00 76.69 192 SER A N 1
ATOM 1556 C CA . SER A 1 192 ? -22.699 -10.582 26.817 1.00 76.69 192 SER A CA 1
ATOM 1557 C C . SER A 1 192 ? -22.071 -11.874 27.354 1.00 76.69 192 SER A C 1
ATOM 1559 O O . SER A 1 192 ? -20.971 -11.880 27.894 1.00 76.69 192 SER A O 1
ATOM 1561 N N . SER A 1 193 ? -22.729 -13.019 27.152 1.00 75.62 193 SER A N 1
ATOM 1562 C CA . SER A 1 193 ? -22.162 -14.346 27.453 1.00 75.62 193 SER A CA 1
ATOM 1563 C C . SER A 1 193 ? -21.164 -14.853 26.394 1.00 75.62 193 SER A C 1
ATOM 1565 O O . SER A 1 193 ? -20.933 -16.061 26.277 1.00 75.62 193 SER A O 1
ATOM 1567 N N . ALA A 1 194 ? -20.600 -13.958 25.575 1.00 73.62 194 ALA A N 1
ATOM 1568 C CA . ALA A 1 194 ? -19.636 -14.312 24.543 1.00 73.62 194 ALA A CA 1
ATOM 1569 C C . ALA A 1 194 ? -18.304 -14.782 25.146 1.00 73.62 194 ALA A C 1
ATOM 1571 O O . ALA A 1 194 ? -17.835 -14.301 26.171 1.00 73.62 194 ALA A O 1
ATOM 1572 N N . THR A 1 195 ? -17.668 -15.729 24.464 1.00 81.19 195 THR A N 1
ATOM 1573 C CA . THR A 1 195 ? -16.357 -16.279 24.831 1.00 81.19 195 THR A CA 1
ATOM 1574 C C . THR A 1 195 ? -15.307 -15.862 23.805 1.00 81.19 195 THR A C 1
ATOM 1576 O O . THR A 1 195 ? -15.639 -15.406 22.710 1.00 81.19 195 THR A O 1
ATOM 1579 N N . LEU A 1 196 ? -14.025 -16.113 24.083 1.00 81.88 196 LEU A N 1
ATOM 1580 C CA . LEU A 1 196 ? -12.940 -15.871 23.120 1.00 81.88 196 LEU A CA 1
ATOM 1581 C C . LEU A 1 196 ? -13.151 -16.581 21.765 1.00 81.88 196 LEU A C 1
ATOM 1583 O O . LEU A 1 196 ? -12.677 -16.098 20.742 1.00 81.88 196 LEU A O 1
ATOM 1587 N N . LYS A 1 197 ? -13.926 -17.678 21.714 1.00 78.75 197 LYS A N 1
ATOM 1588 C CA . LYS A 1 197 ? -14.283 -18.367 20.455 1.00 78.75 197 LYS A CA 1
ATOM 1589 C C . LYS A 1 197 ? -15.139 -17.510 19.518 1.00 78.75 197 LYS A C 1
ATOM 1591 O O . LYS A 1 197 ? -15.205 -17.786 18.323 1.00 78.75 197 LYS A O 1
ATOM 1596 N N . ASN A 1 198 ? -15.821 -16.499 20.052 1.00 71.62 198 ASN A N 1
ATOM 1597 C CA . ASN A 1 198 ? -16.644 -15.574 19.280 1.00 71.62 198 ASN A CA 1
ATOM 1598 C C . ASN A 1 198 ? -15.804 -14.472 18.610 1.00 71.62 198 ASN A C 1
ATOM 1600 O O . ASN A 1 198 ? -16.291 -13.790 17.705 1.00 71.62 198 ASN A O 1
ATOM 1604 N N . ILE A 1 199 ? -14.539 -14.312 19.008 1.00 74.44 199 ILE A N 1
ATOM 1605 C CA . ILE A 1 199 ? -13.623 -13.336 18.425 1.00 74.44 199 ILE A CA 1
ATOM 1606 C C . ILE A 1 199 ? -13.095 -13.888 17.098 1.00 74.44 199 ILE A C 1
ATOM 1608 O O . ILE A 1 199 ? -12.347 -14.860 17.062 1.00 74.44 199 ILE A O 1
ATOM 1612 N N . LYS A 1 200 ? -13.443 -13.239 15.980 1.00 66.44 200 LYS A N 1
ATOM 1613 C CA . LYS A 1 200 ? -12.717 -13.440 14.713 1.00 66.44 200 LYS A CA 1
ATOM 1614 C C . LYS A 1 200 ? -11.371 -12.716 14.807 1.00 66.44 200 LYS A C 1
ATOM 1616 O O . LYS A 1 200 ? -11.416 -11.488 14.917 1.00 66.44 200 LYS A O 1
ATOM 1621 N N . PRO A 1 201 ? -10.221 -13.406 14.796 1.00 56.38 201 PRO A N 1
ATOM 1622 C CA . PRO A 1 201 ? -8.927 -12.746 14.901 1.00 56.38 201 PRO A CA 1
ATOM 1623 C C . PRO A 1 201 ? -8.720 -11.795 13.718 1.00 56.38 201 PRO A C 1
ATOM 1625 O O . PRO A 1 201 ? -9.065 -12.116 12.580 1.00 56.38 201 PRO A O 1
ATOM 1628 N N . PHE A 1 202 ? -8.191 -10.611 14.008 1.00 57.91 202 PHE A N 1
ATOM 1629 C CA . PHE A 1 202 ? -7.511 -9.793 13.012 1.00 57.91 202 PHE A CA 1
ATOM 1630 C C . PHE A 1 202 ? -6.024 -10.129 13.107 1.00 57.91 202 PHE A C 1
ATOM 1632 O O . PHE A 1 202 ? -5.534 -10.399 14.205 1.00 57.91 202 PHE A O 1
ATOM 1639 N N . SER A 1 203 ? -5.325 -10.157 11.973 1.00 51.62 203 SER A N 1
ATOM 1640 C CA . SER A 1 203 ? -3.871 -10.280 12.009 1.00 51.62 203 SER A CA 1
ATOM 1641 C C . SER A 1 203 ? -3.307 -8.942 12.472 1.00 51.62 203 SER A C 1
ATOM 1643 O O . SER A 1 203 ? -3.459 -7.942 11.777 1.00 51.62 203 SER A O 1
ATOM 1645 N N . ASN A 1 204 ? -2.737 -8.928 13.674 1.00 50.72 204 ASN A N 1
ATOM 1646 C CA . ASN A 1 204 ? -1.772 -7.925 14.125 1.00 50.72 204 ASN A CA 1
ATOM 1647 C C . ASN A 1 204 ? -0.393 -8.596 14.127 1.00 50.72 204 ASN A C 1
ATOM 1649 O O . ASN A 1 204 ? 0.281 -8.662 15.152 1.00 50.72 204 ASN A O 1
ATOM 1653 N N . ASP A 1 205 ? -0.072 -9.261 13.018 1.00 54.09 205 ASP A N 1
ATOM 1654 C CA . ASP A 1 205 ? 1.244 -9.854 12.819 1.00 54.09 205 ASP A CA 1
ATOM 1655 C C . ASP A 1 205 ? 2.267 -8.745 12.533 1.00 54.09 205 ASP A C 1
ATOM 1657 O O . ASP A 1 205 ? 1.913 -7.576 12.374 1.00 54.09 205 ASP A O 1
ATOM 1661 N N . GLU A 1 206 ? 3.548 -9.102 12.457 1.00 49.91 206 GLU A N 1
ATOM 1662 C CA . GLU A 1 206 ? 4.635 -8.157 12.161 1.00 49.91 206 GLU A CA 1
ATOM 1663 C C . GLU A 1 206 ? 4.408 -7.356 10.860 1.00 49.91 206 GLU A C 1
ATOM 1665 O O . GLU A 1 206 ? 5.009 -6.300 10.678 1.00 49.91 206 GLU A O 1
ATOM 1670 N N . THR A 1 207 ? 3.508 -7.812 9.979 1.00 50.09 207 THR A N 1
ATOM 1671 C CA . THR A 1 207 ? 3.151 -7.135 8.723 1.00 50.09 207 THR A CA 1
ATOM 1672 C C . THR A 1 207 ? 1.961 -6.169 8.849 1.00 50.09 207 THR A C 1
ATOM 1674 O O . THR A 1 207 ? 1.707 -5.394 7.929 1.00 50.09 207 THR A O 1
ATOM 1677 N N . HIS A 1 208 ? 1.256 -6.152 9.990 1.00 55.25 208 HIS A N 1
ATOM 1678 C CA . HIS A 1 208 ? 0.080 -5.307 10.252 1.00 55.25 208 HIS A CA 1
ATOM 1679 C C . HIS A 1 208 ? 0.092 -4.646 11.651 1.00 55.25 208 HIS A C 1
ATOM 1681 O O . HIS A 1 208 ? -0.925 -4.733 12.347 1.00 55.25 208 HIS A O 1
ATOM 1687 N N . PRO A 1 209 ? 1.177 -3.973 12.089 1.00 54.16 209 PRO A N 1
ATOM 1688 C CA . PRO A 1 209 ? 1.259 -3.427 13.440 1.00 54.16 209 PRO A CA 1
ATOM 1689 C C . PRO A 1 209 ? 0.200 -2.345 13.671 1.00 54.16 209 PRO A C 1
ATOM 1691 O O . PRO A 1 209 ? 0.132 -1.333 12.968 1.00 54.16 209 PRO A O 1
ATOM 1694 N N . LEU A 1 210 ? -0.630 -2.555 14.687 1.00 51.62 210 LEU A N 1
ATOM 1695 C CA . LEU A 1 210 ? -1.553 -1.554 15.196 1.00 51.62 210 LEU A CA 1
ATOM 1696 C C . LEU A 1 210 ? -0.800 -0.656 16.185 1.00 51.62 210 LEU A C 1
ATOM 1698 O O . LEU A 1 210 ? -0.513 -1.070 17.305 1.00 51.62 210 LEU A O 1
ATOM 1702 N N . ILE A 1 211 ? -0.442 0.549 15.746 1.00 53.72 211 ILE A N 1
ATOM 1703 C CA . ILE A 1 211 ? 0.304 1.520 16.552 1.00 53.72 211 ILE A CA 1
ATOM 1704 C C . ILE A 1 211 ? -0.703 2.488 17.175 1.00 53.72 211 ILE A C 1
ATOM 1706 O O . ILE A 1 211 ? -1.419 3.191 16.463 1.00 53.72 211 ILE A O 1
ATOM 1710 N N . VAL A 1 212 ? -0.783 2.477 18.504 1.00 48.25 212 VAL A N 1
ATOM 1711 C CA . VAL A 1 212 ? -1.506 3.472 19.304 1.00 48.25 212 VAL A CA 1
ATOM 1712 C C . VAL A 1 212 ? -0.484 4.548 19.673 1.00 48.25 212 VAL A C 1
ATOM 1714 O O . VAL A 1 212 ? 0.611 4.206 20.113 1.00 48.25 212 VAL A O 1
ATOM 1717 N N . ASP A 1 213 ? -0.796 5.823 19.439 1.00 45.75 213 ASP A N 1
ATOM 1718 C CA . ASP A 1 213 ? 0.089 6.933 19.807 1.00 45.75 213 ASP A CA 1
ATOM 1719 C C . ASP A 1 213 ? 0.300 6.963 21.330 1.00 45.75 213 ASP A C 1
ATOM 1721 O O . ASP A 1 213 ? -0.586 7.363 22.081 1.00 45.75 213 ASP A O 1
ATOM 1725 N N . ASP A 1 214 ? 1.502 6.600 21.779 1.00 45.16 214 ASP A N 1
ATOM 1726 C CA . ASP A 1 214 ? 1.975 6.771 23.163 1.00 45.16 214 ASP A CA 1
ATOM 1727 C C . ASP A 1 214 ? 2.455 8.213 23.448 1.00 45.16 214 ASP A C 1
ATOM 1729 O O . ASP A 1 214 ? 3.201 8.465 24.394 1.00 45.16 214 ASP A O 1
ATOM 1733 N N . ASN A 1 215 ? 2.045 9.202 22.645 1.00 41.28 215 ASN A N 1
ATOM 1734 C CA . ASN A 1 215 ? 2.578 10.565 22.751 1.00 41.28 215 ASN A CA 1
ATOM 1735 C C . ASN A 1 215 ? 1.859 11.485 23.756 1.00 41.28 215 ASN A C 1
ATOM 1737 O O . ASN A 1 215 ? 2.112 12.686 23.774 1.00 41.28 215 ASN A O 1
ATOM 1741 N N . ASP A 1 216 ? 1.062 10.909 24.659 1.00 39.16 216 ASP A N 1
ATOM 1742 C CA . ASP A 1 216 ? 0.547 11.565 25.866 1.00 39.16 216 ASP A CA 1
ATOM 1743 C C . ASP A 1 216 ? 1.021 10.816 27.126 1.00 39.16 216 ASP A C 1
ATOM 1745 O O . ASP A 1 216 ? 0.210 10.286 27.883 1.00 39.16 216 ASP A O 1
ATOM 1749 N N . GLN A 1 217 ? 2.338 10.736 27.365 1.00 36.12 217 GLN A N 1
ATOM 1750 C CA . GLN A 1 217 ? 2.881 10.498 28.714 1.00 36.12 217 GLN A CA 1
ATOM 1751 C C . GLN A 1 217 ? 4.390 10.765 28.811 1.00 36.12 217 GLN A C 1
ATOM 1753 O O . GLN A 1 217 ? 5.238 9.875 28.851 1.00 36.12 217 GLN A O 1
ATOM 1758 N N . TYR A 1 218 ? 4.734 12.040 28.991 1.00 35.59 218 TYR A N 1
ATOM 1759 C CA . TYR A 1 218 ? 5.847 12.347 29.880 1.00 35.59 218 TYR A CA 1
ATOM 1760 C C . TYR A 1 218 ? 5.425 11.964 31.303 1.00 35.59 218 TYR A C 1
ATOM 1762 O O . TYR A 1 218 ? 4.365 12.369 31.773 1.00 35.59 218 TYR A O 1
ATOM 1770 N N . THR A 1 219 ? 6.296 11.217 31.982 1.00 33.41 219 THR A N 1
ATOM 1771 C CA . THR A 1 219 ? 6.235 10.813 33.397 1.00 33.41 219 THR A CA 1
ATOM 1772 C C . THR A 1 219 ? 5.200 9.735 33.738 1.00 33.41 219 THR A C 1
ATOM 1774 O O . THR A 1 219 ? 4.083 10.030 34.121 1.00 33.41 219 THR A O 1
ATOM 1777 N N . HIS A 1 220 ? 5.599 8.464 33.712 1.00 38.72 220 HIS A N 1
ATOM 1778 C CA . HIS A 1 220 ? 5.948 7.760 34.946 1.00 38.72 220 HIS A CA 1
ATOM 1779 C C . HIS A 1 220 ? 6.721 6.473 34.647 1.00 38.72 220 HIS A C 1
ATOM 1781 O O . HIS A 1 220 ? 6.608 5.845 33.603 1.00 38.72 220 HIS A O 1
ATOM 1787 N N . GLN A 1 221 ? 7.621 6.188 35.572 1.00 33.44 221 GLN A N 1
ATOM 1788 C CA . GLN A 1 221 ? 8.677 5.204 35.488 1.00 33.44 221 GLN A CA 1
ATOM 1789 C C . GLN A 1 221 ? 8.145 3.778 35.649 1.00 33.44 221 GLN A C 1
ATOM 1791 O O . GLN A 1 221 ? 7.293 3.528 36.493 1.00 33.44 221 GLN A O 1
ATOM 1796 N N . ASN A 1 222 ? 8.852 2.873 34.977 1.00 34.06 222 ASN A N 1
ATOM 1797 C CA . ASN A 1 222 ? 9.126 1.499 35.381 1.00 34.06 222 ASN A CA 1
ATOM 1798 C C . ASN A 1 222 ? 8.088 0.402 35.100 1.00 34.06 222 ASN A C 1
ATOM 1800 O O . ASN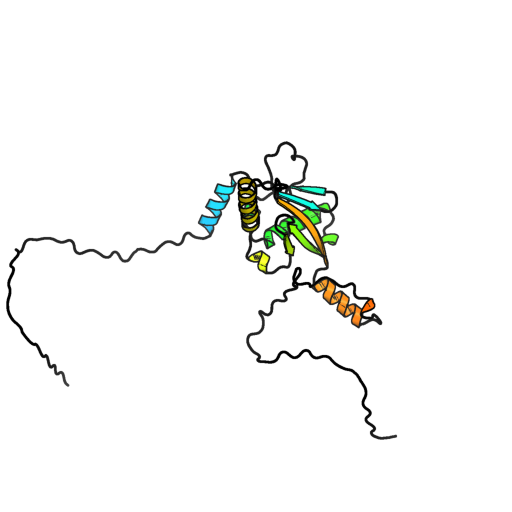 A 1 222 ? 6.895 0.513 35.341 1.00 34.06 222 ASN A O 1
ATOM 1804 N N . THR A 1 223 ? 8.702 -0.714 34.697 1.00 37.50 223 THR A N 1
ATOM 1805 C CA . THR A 1 223 ? 8.275 -2.113 34.761 1.00 37.50 223 THR A CA 1
ATOM 1806 C C . THR A 1 223 ? 7.268 -2.592 33.726 1.00 37.50 223 THR A C 1
ATOM 1808 O O . THR A 1 223 ? 6.058 -2.474 33.860 1.00 37.50 223 THR A O 1
ATOM 1811 N N . SER A 1 224 ? 7.842 -3.262 32.724 1.00 36.38 224 SER A N 1
ATOM 1812 C CA . SER A 1 224 ? 7.280 -4.451 32.101 1.00 36.38 224 SER A CA 1
ATOM 1813 C C . SER A 1 224 ? 6.633 -5.357 33.153 1.00 36.38 224 SER A C 1
ATOM 1815 O O . SER A 1 224 ? 7.337 -6.043 33.895 1.00 36.38 224 SER A O 1
ATOM 1817 N N . GLU A 1 225 ? 5.311 -5.391 33.211 1.00 36.91 225 GLU A N 1
ATOM 1818 C CA . GLU A 1 225 ? 4.608 -6.435 33.944 1.00 36.91 225 GLU A CA 1
ATOM 1819 C C . GLU A 1 225 ? 3.339 -6.807 33.179 1.00 36.91 225 GLU A C 1
ATOM 1821 O O . GLU A 1 225 ? 2.371 -6.056 33.087 1.00 36.91 225 GLU A O 1
ATOM 1826 N N . VAL A 1 226 ? 3.398 -7.978 32.546 1.00 44.69 226 VAL A N 1
ATOM 1827 C CA . VAL A 1 226 ? 2.240 -8.655 31.973 1.00 44.69 226 VAL A CA 1
ATOM 1828 C C . VAL A 1 226 ? 1.423 -9.164 33.156 1.00 44.69 226 VAL A C 1
ATOM 1830 O O . VAL A 1 226 ? 1.793 -10.155 33.781 1.00 44.69 226 VAL A O 1
ATOM 1833 N N . ILE A 1 227 ? 0.335 -8.473 33.490 1.00 43.06 227 ILE A N 1
ATOM 1834 C CA . ILE A 1 227 ? -0.592 -8.917 34.533 1.00 43.06 227 ILE A CA 1
ATOM 1835 C C . ILE A 1 227 ? -1.483 -10.009 33.931 1.00 43.06 227 ILE A C 1
ATOM 1837 O O . ILE A 1 227 ? -2.491 -9.731 33.281 1.00 43.06 227 ILE A O 1
ATOM 1841 N N . VAL A 1 228 ? -1.080 -11.265 34.124 1.00 41.78 228 VAL A N 1
ATOM 1842 C CA . VAL A 1 228 ? -1.956 -12.433 33.980 1.00 41.78 228 VAL A CA 1
ATOM 1843 C C . VAL A 1 228 ? -2.715 -12.569 35.299 1.00 41.78 228 VAL A C 1
ATOM 1845 O O . VAL A 1 228 ? -2.118 -12.894 36.321 1.00 41.78 228 VAL A O 1
ATOM 1848 N N . MET A 1 229 ? -4.015 -12.271 35.305 1.00 43.12 229 MET A N 1
ATOM 1849 C CA . MET A 1 229 ? -4.876 -12.634 36.434 1.00 43.12 229 MET A CA 1
ATOM 1850 C C . MET A 1 229 ? -5.209 -14.123 36.325 1.00 43.12 229 MET A C 1
ATOM 1852 O O . MET A 1 229 ? -6.132 -14.504 35.604 1.00 43.12 229 MET A O 1
ATOM 1856 N N . ASP A 1 230 ? -4.453 -14.944 37.050 1.00 43.81 230 ASP A N 1
ATOM 1857 C CA . ASP A 1 230 ? -4.894 -16.277 37.449 1.00 43.81 230 ASP A CA 1
ATOM 1858 C C . ASP A 1 230 ? -6.021 -16.104 38.479 1.00 43.81 230 ASP A C 1
ATOM 1860 O O . ASP A 1 230 ? -5.815 -15.581 39.575 1.00 43.81 230 ASP A O 1
ATOM 1864 N N . ILE A 1 231 ? -7.241 -16.485 38.097 1.00 40.25 231 ILE A N 1
ATOM 1865 C CA . ILE A 1 231 ? -8.350 -16.685 39.032 1.00 40.25 231 ILE A CA 1
ATOM 1866 C C . ILE A 1 231 ? -8.357 -18.179 39.340 1.00 40.25 231 ILE A C 1
ATOM 1868 O O . ILE A 1 231 ? -9.002 -18.938 38.624 1.00 40.25 231 ILE A O 1
ATOM 1872 N N . ASP A 1 232 ? -7.622 -18.574 40.376 1.00 45.25 232 ASP A N 1
ATOM 1873 C CA . ASP A 1 232 ? -7.780 -19.862 41.048 1.00 45.25 232 ASP A CA 1
ATOM 1874 C C . ASP A 1 232 ? -7.781 -19.633 42.569 1.00 45.25 232 ASP A C 1
ATOM 1876 O O . ASP A 1 232 ? -6.866 -19.028 43.126 1.00 45.25 232 ASP A O 1
ATOM 1880 N N . ASP A 1 233 ? -8.885 -20.078 43.175 1.00 42.16 233 ASP A N 1
ATOM 1881 C CA . ASP A 1 233 ? -9.113 -20.540 44.547 1.00 42.16 233 ASP A CA 1
ATOM 1882 C C . ASP A 1 233 ? -8.172 -20.054 45.671 1.00 42.16 233 ASP A C 1
ATOM 1884 O O . ASP A 1 233 ? -7.057 -20.551 45.805 1.00 42.16 233 ASP A O 1
ATOM 1888 N N . ASP A 1 234 ? -8.696 -19.259 46.619 1.00 47.94 234 ASP A N 1
ATOM 1889 C CA . ASP A 1 234 ? -8.585 -19.662 48.028 1.00 47.94 234 ASP A CA 1
ATOM 1890 C C . ASP A 1 234 ? -9.679 -19.072 48.934 1.00 47.94 234 ASP A C 1
ATOM 1892 O O . ASP A 1 234 ? -10.197 -17.966 48.772 1.00 47.94 234 ASP A O 1
ATOM 1896 N N . VAL A 1 235 ? -10.006 -19.926 49.885 1.00 45.16 235 VAL A N 1
ATOM 1897 C CA . VAL A 1 235 ? -11.012 -19.939 50.926 1.00 45.16 235 VAL A CA 1
ATOM 1898 C C . VAL A 1 235 ? -10.729 -18.868 51.984 1.00 45.16 235 VAL A C 1
ATOM 1900 O O . VAL A 1 235 ? -9.588 -18.629 52.365 1.00 45.16 235 VAL A O 1
ATOM 1903 N N . GLY A 1 236 ? -11.788 -18.269 52.528 1.00 44.16 236 GLY A N 1
ATOM 1904 C CA . GLY A 1 236 ? -11.699 -17.375 53.679 1.00 44.16 236 GLY A CA 1
ATOM 1905 C C . GLY A 1 236 ? -13.046 -17.253 54.371 1.00 44.16 236 GLY A C 1
ATOM 1906 O O . GLY A 1 236 ? -13.854 -16.402 54.013 1.00 44.16 236 GLY A O 1
ATOM 1907 N N . GLU A 1 237 ? -13.283 -18.158 55.319 1.00 43.31 237 GLU A N 1
ATOM 1908 C CA . GLU A 1 237 ? -14.291 -18.037 56.372 1.00 43.31 237 GLU A CA 1
ATOM 1909 C C . GLU A 1 237 ? -14.184 -16.663 57.052 1.00 43.31 237 GLU A C 1
ATOM 1911 O O . GLU A 1 237 ? -13.075 -16.244 57.361 1.00 43.31 237 GLU A O 1
ATOM 1916 N N . ASP A 1 238 ? -15.312 -15.990 57.308 1.00 51.12 238 ASP A N 1
ATOM 1917 C CA . ASP A 1 238 ? -15.561 -15.347 58.604 1.00 51.12 238 ASP A CA 1
ATOM 1918 C C . ASP A 1 238 ? -17.012 -14.837 58.747 1.00 51.12 238 ASP A C 1
ATOM 1920 O O . ASP A 1 238 ? -17.496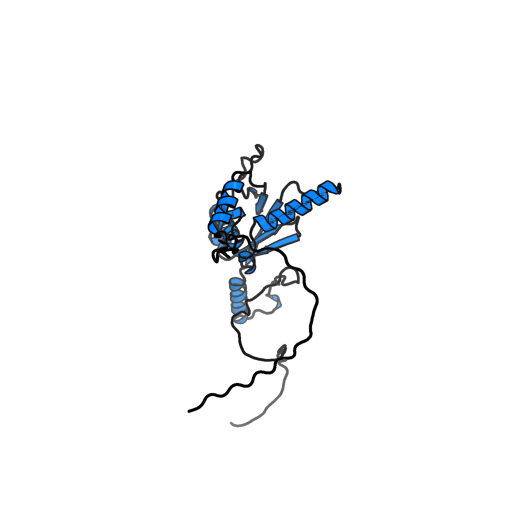 -13.989 57.999 1.00 51.12 238 ASP A O 1
ATOM 1924 N N . SER A 1 239 ? -17.647 -15.346 59.809 1.00 47.75 239 SER A N 1
ATOM 1925 C CA . SER A 1 239 ? -18.623 -14.704 60.709 1.00 47.75 239 SER A CA 1
ATOM 1926 C C . SER A 1 239 ? -20.056 -14.318 60.268 1.00 47.75 239 SER A C 1
ATOM 1928 O O . SER A 1 239 ? -20.272 -13.416 59.468 1.00 47.75 239 SER A O 1
ATOM 1930 N N . GLU A 1 240 ? -20.996 -14.923 61.015 1.00 45.88 240 GLU A N 1
ATOM 1931 C CA . GLU A 1 240 ? -22.179 -14.320 61.678 1.00 45.88 240 GLU A CA 1
ATOM 1932 C C . GLU A 1 240 ? -23.522 -14.234 60.919 1.00 45.88 240 GLU A C 1
ATOM 1934 O O . GLU A 1 240 ? -23.878 -13.204 60.357 1.00 45.88 240 GLU A O 1
ATOM 1939 N N . ASP A 1 241 ? -24.302 -15.328 60.995 1.00 44.47 241 ASP A N 1
ATOM 1940 C CA . ASP A 1 241 ? -25.633 -15.398 61.651 1.00 44.47 241 ASP A CA 1
ATOM 1941 C C . ASP A 1 241 ? -26.062 -16.865 61.905 1.00 44.47 241 ASP A C 1
ATOM 1943 O O . ASP A 1 241 ? -25.788 -17.734 61.041 1.00 44.47 241 ASP A O 1
#

Radius of gyration: 33.86 Å; chains: 1; bounding box: 93×76×87 Å